Protein AF-A0A9D4BAX1-F1 (afdb_monomer)

Organism: NCBI:txid74926

InterPro domains:
  IPR002153 Transient receptor potential channel, canonical [PTHR10117] (48-224)
  IPR013555 Transient receptor ion channel domain [PF08344] (49-107)
  IPR013555 Transient receptor ion channel domain [SM01420] (48-107)

Structure (mmCIF, N/CA/C/O backbone):
data_AF-A0A9D4BAX1-F1
#
_entry.id   AF-A0A9D4BAX1-F1
#
loop_
_atom_site.group_PDB
_atom_site.id
_atom_site.type_symbol
_atom_site.label_atom_id
_atom_site.label_alt_id
_atom_site.label_comp_id
_atom_site.label_asym_id
_atom_site.label_entity_id
_atom_site.label_seq_id
_atom_site.pdbx_PDB_ins_code
_atom_site.Cartn_x
_atom_site.Cartn_y
_atom_site.Cartn_z
_atom_site.occupancy
_atom_site.B_iso_or_equiv
_atom_site.auth_seq_id
_atom_site.auth_comp_id
_atom_site.auth_asym_id
_atom_site.auth_atom_id
_atom_site.pdbx_PDB_model_num
ATOM 1 N N . MET A 1 1 ? 77.353 32.461 -19.518 1.00 41.03 1 MET A N 1
ATOM 2 C CA . MET A 1 1 ? 75.993 32.225 -20.046 1.00 41.03 1 MET A CA 1
ATOM 3 C C . MET A 1 1 ? 75.188 31.486 -18.991 1.00 41.03 1 MET A C 1
ATOM 5 O O . MET A 1 1 ? 75.247 30.273 -18.931 1.00 41.03 1 MET A O 1
ATOM 9 N N . SER A 1 2 ? 74.516 32.245 -18.126 1.00 41.94 2 SER A N 1
ATOM 10 C CA . SER A 1 2 ? 73.524 31.776 -17.153 1.00 41.94 2 SER A CA 1
ATOM 11 C C . SER A 1 2 ? 72.629 32.964 -16.846 1.00 41.94 2 SER A C 1
ATOM 13 O O . SER A 1 2 ? 73.131 33.985 -16.380 1.00 41.94 2 SER A O 1
ATOM 15 N N . ARG A 1 3 ? 71.331 32.850 -17.122 1.00 35.06 3 ARG A N 1
ATOM 16 C CA . ARG A 1 3 ? 70.284 33.664 -16.496 1.00 35.06 3 ARG A CA 1
ATOM 17 C C . ARG A 1 3 ? 68.935 33.004 -16.760 1.00 35.06 3 ARG A C 1
ATOM 19 O O . ARG A 1 3 ? 68.447 33.010 -17.883 1.00 35.06 3 ARG A O 1
ATOM 26 N N . GLY A 1 4 ? 68.374 32.409 -15.711 1.00 40.88 4 GLY A N 1
ATOM 27 C CA . GLY A 1 4 ? 66.950 32.117 -15.646 1.00 40.88 4 GLY A CA 1
ATOM 28 C C . GLY A 1 4 ? 66.154 33.412 -15.492 1.00 40.88 4 GLY A C 1
ATOM 29 O O . GLY A 1 4 ? 66.660 34.397 -14.948 1.00 40.88 4 GLY A O 1
ATOM 30 N N . GLN A 1 5 ? 64.907 33.393 -15.951 1.00 42.19 5 GLN A N 1
ATOM 31 C CA . GLN A 1 5 ? 63.898 34.369 -15.561 1.00 42.19 5 GLN A CA 1
ATOM 32 C C . GLN A 1 5 ? 62.537 33.696 -15.330 1.00 42.19 5 GLN A C 1
ATOM 34 O O . GLN A 1 5 ? 62.300 32.604 -15.848 1.00 42.19 5 GLN A O 1
ATOM 39 N N . PRO A 1 6 ? 61.690 34.323 -14.491 1.00 39.78 6 PRO A N 1
ATOM 40 C CA . PRO A 1 6 ? 60.676 33.666 -13.687 1.00 39.78 6 PRO A CA 1
ATOM 41 C C . PRO A 1 6 ? 59.239 33.962 -14.148 1.00 39.78 6 PRO A C 1
ATOM 43 O O . PRO A 1 6 ? 58.982 34.766 -15.039 1.00 39.78 6 PRO A O 1
ATOM 46 N N . TYR A 1 7 ? 58.317 33.275 -13.479 1.00 35.19 7 TYR A N 1
ATOM 47 C CA . TYR A 1 7 ? 56.862 33.343 -13.576 1.00 35.19 7 TYR A CA 1
ATOM 48 C C . TYR A 1 7 ? 56.270 34.765 -13.552 1.00 35.19 7 TYR A C 1
ATOM 50 O O . TYR A 1 7 ? 56.623 35.581 -12.703 1.00 35.19 7 TYR A O 1
ATOM 58 N N . ALA A 1 8 ? 55.258 34.987 -14.399 1.00 40.78 8 ALA A N 1
ATOM 59 C CA . ALA A 1 8 ? 54.251 36.039 -14.254 1.00 40.78 8 ALA A CA 1
ATOM 60 C C . ALA A 1 8 ? 52.833 35.443 -14.452 1.00 40.78 8 ALA A C 1
ATOM 62 O O . ALA A 1 8 ? 52.670 34.547 -15.287 1.00 40.78 8 ALA A O 1
ATOM 63 N N . PRO A 1 9 ? 51.812 35.891 -13.692 1.00 37.66 9 PRO A N 1
ATOM 64 C CA . PRO A 1 9 ? 50.495 35.253 -13.621 1.00 37.66 9 PRO A CA 1
ATOM 65 C C . PRO A 1 9 ? 49.516 35.782 -14.685 1.00 37.66 9 PRO A C 1
ATOM 67 O O . PRO A 1 9 ? 49.548 36.962 -15.033 1.00 37.66 9 PRO A O 1
ATOM 70 N N . ARG A 1 10 ? 48.591 34.931 -15.161 1.00 40.91 10 ARG A N 1
ATOM 71 C CA . ARG A 1 10 ? 47.399 35.369 -15.916 1.00 40.91 10 ARG A CA 1
ATOM 72 C C . ARG A 1 10 ? 46.155 35.426 -15.014 1.00 40.91 10 ARG A C 1
ATOM 74 O O . ARG A 1 10 ? 46.025 34.585 -14.126 1.00 40.91 10 ARG A O 1
ATOM 81 N N . PRO A 1 11 ? 45.244 36.390 -15.241 1.00 37.06 11 PRO A N 1
ATOM 82 C CA . PRO A 1 11 ? 44.103 36.649 -14.372 1.00 37.06 11 PRO A CA 1
ATOM 83 C C . PRO A 1 11 ? 42.860 35.827 -14.753 1.00 37.06 11 PRO A C 1
ATOM 85 O O . PRO A 1 11 ? 42.579 35.621 -15.928 1.00 37.06 11 PRO A O 1
ATOM 88 N N . GLY A 1 12 ? 42.075 35.467 -13.734 1.00 33.69 12 GLY A N 1
ATOM 89 C CA . GLY A 1 12 ? 40.611 35.411 -13.801 1.00 33.69 12 GLY A CA 1
ATOM 90 C C . GLY A 1 12 ? 39.953 34.214 -14.495 1.00 33.69 12 GLY A C 1
ATOM 91 O O . GLY A 1 12 ? 39.676 34.242 -15.689 1.00 33.69 12 GLY A O 1
ATOM 92 N N . SER A 1 13 ? 39.505 33.237 -13.705 1.00 31.72 13 SER A N 1
ATOM 93 C CA . SER A 1 13 ? 38.191 32.600 -13.907 1.00 31.72 13 SER A CA 1
ATOM 94 C C . SER A 1 13 ? 37.691 32.100 -12.552 1.00 31.72 13 SER A C 1
ATOM 96 O O . SER A 1 13 ? 38.291 31.219 -11.944 1.00 31.72 13 SER A O 1
ATOM 98 N N . SER A 1 14 ? 36.629 32.724 -12.040 1.00 37.50 14 SER A N 1
ATOM 99 C CA . SER A 1 14 ? 35.944 32.280 -10.822 1.00 37.50 14 SER A CA 1
ATOM 100 C C . SER A 1 14 ? 35.357 30.873 -11.001 1.00 37.50 14 SER A C 1
ATOM 102 O O . SER A 1 14 ? 34.964 30.522 -12.115 1.00 37.50 14 SER A O 1
ATOM 104 N N . PRO A 1 15 ? 35.232 30.083 -9.920 1.00 36.25 15 PRO A N 1
ATOM 105 C CA . PRO A 1 15 ? 34.576 28.785 -9.972 1.00 36.25 15 PRO A CA 1
ATOM 106 C C . PRO A 1 15 ? 33.090 28.955 -10.313 1.00 36.25 15 PRO A C 1
ATOM 108 O O . PRO A 1 15 ? 32.378 29.752 -9.696 1.00 36.25 15 PRO A O 1
ATOM 111 N N . ALA A 1 16 ? 32.626 28.200 -11.310 1.00 36.16 16 ALA A N 1
ATOM 112 C CA . ALA A 1 16 ? 31.217 28.110 -11.660 1.00 36.16 16 ALA A CA 1
ATOM 113 C C . ALA A 1 16 ? 30.410 27.652 -10.435 1.00 36.16 16 ALA A C 1
ATOM 115 O O . ALA A 1 16 ? 30.686 26.608 -9.842 1.00 36.16 16 ALA A O 1
ATOM 116 N N . ARG A 1 17 ? 29.416 28.458 -10.041 1.00 35.91 17 ARG A N 1
ATOM 117 C CA . ARG A 1 17 ? 28.432 28.084 -9.019 1.00 35.91 17 ARG A CA 1
ATOM 118 C C . ARG A 1 17 ? 27.683 26.821 -9.461 1.00 35.91 17 ARG A C 1
ATOM 120 O O . ARG A 1 17 ? 27.340 26.722 -10.639 1.00 35.91 17 ARG A O 1
ATOM 127 N N . PRO A 1 18 ? 27.322 25.918 -8.535 1.00 34.94 18 PRO A N 1
ATOM 128 C CA . PRO A 1 18 ? 26.362 24.874 -8.839 1.00 34.94 18 PRO A CA 1
ATOM 129 C C . PRO A 1 18 ? 25.012 25.533 -9.135 1.00 34.94 18 PRO A C 1
ATOM 131 O O . PRO A 1 18 ? 24.447 26.238 -8.294 1.00 34.94 18 PRO A O 1
ATOM 134 N N . GLY A 1 19 ? 24.530 25.340 -10.363 1.00 35.88 19 GLY A N 1
ATOM 135 C CA . GLY A 1 19 ? 23.204 25.757 -10.795 1.00 35.88 19 GLY A CA 1
ATOM 136 C C . GLY A 1 19 ? 22.144 25.122 -9.902 1.00 35.88 19 GLY A C 1
ATOM 137 O O . GLY A 1 19 ? 22.084 23.905 -9.737 1.00 35.88 19 GLY A O 1
ATOM 138 N N . ARG A 1 20 ? 21.334 25.982 -9.292 1.00 35.75 20 ARG A N 1
ATOM 139 C CA . ARG A 1 20 ? 20.188 25.642 -8.457 1.00 35.75 20 ARG A CA 1
ATOM 140 C C . ARG A 1 20 ? 19.175 24.907 -9.346 1.00 35.75 20 ARG A C 1
ATOM 142 O O . ARG A 1 20 ? 18.604 25.520 -10.240 1.00 35.75 20 ARG A O 1
ATOM 149 N N . ARG A 1 21 ? 19.010 23.598 -9.136 1.00 38.59 21 ARG A N 1
ATOM 150 C CA . ARG A 1 21 ? 17.999 22.749 -9.785 1.00 38.59 21 ARG A CA 1
ATOM 151 C C . ARG A 1 21 ? 16.620 23.282 -9.386 1.00 38.59 21 ARG A C 1
ATOM 153 O O . ARG A 1 21 ? 16.168 23.044 -8.274 1.00 38.59 21 ARG A O 1
ATOM 160 N N . THR A 1 22 ? 16.021 24.107 -10.235 1.00 36.38 22 THR A N 1
ATOM 161 C CA . THR A 1 22 ? 14.674 24.642 -10.033 1.00 36.38 22 THR A CA 1
ATOM 162 C C . THR A 1 22 ? 13.661 23.591 -10.467 1.00 36.38 22 THR A C 1
ATOM 164 O O . THR A 1 22 ? 13.619 23.241 -11.644 1.00 36.38 22 THR A O 1
ATOM 167 N N . GLU A 1 23 ? 12.830 23.149 -9.525 1.00 42.78 23 GLU A N 1
ATOM 168 C CA . GLU A 1 23 ? 11.744 22.153 -9.641 1.00 42.78 23 GLU A CA 1
ATOM 169 C C . GLU A 1 23 ? 10.724 22.437 -10.763 1.00 42.78 23 GLU A C 1
ATOM 171 O O . GLU A 1 23 ? 9.878 21.610 -11.073 1.00 42.78 23 GLU A O 1
ATOM 176 N N . SER A 1 24 ? 10.801 23.600 -11.412 1.00 42.31 24 SER A N 1
ATOM 177 C CA . SER A 1 24 ? 9.866 24.025 -12.453 1.00 42.31 24 SER A CA 1
ATOM 178 C C . SER A 1 24 ? 10.160 23.455 -13.850 1.00 42.31 24 SER A C 1
ATOM 180 O O . SER A 1 24 ? 9.277 23.500 -14.701 1.00 42.31 24 SER A O 1
ATOM 182 N N . GLN A 1 25 ? 11.369 22.938 -14.115 1.00 38.59 25 GLN A N 1
ATOM 183 C CA . GLN A 1 25 ? 11.703 22.334 -15.419 1.00 38.59 25 GLN A CA 1
ATOM 184 C C . GLN A 1 25 ? 11.180 20.900 -15.578 1.00 38.59 25 GLN A C 1
ATOM 186 O O . GLN A 1 25 ? 10.946 20.475 -16.707 1.00 38.59 25 GLN A O 1
ATOM 191 N N . ASP A 1 26 ? 10.924 20.189 -14.478 1.00 44.56 26 ASP A N 1
ATOM 192 C CA . ASP A 1 26 ? 10.402 18.818 -14.527 1.00 44.56 26 ASP A CA 1
ATOM 193 C C . ASP A 1 26 ? 8.937 18.782 -15.007 1.00 44.56 26 ASP A C 1
ATOM 195 O O . ASP A 1 26 ? 8.537 17.867 -15.724 1.00 44.56 26 ASP A O 1
ATOM 199 N N . TYR A 1 27 ? 8.154 19.829 -14.717 1.00 39.72 27 TYR A N 1
ATOM 200 C CA . TYR A 1 27 ? 6.760 19.948 -15.168 1.00 39.72 27 TYR A CA 1
ATOM 201 C C . TYR A 1 27 ? 6.621 20.263 -16.667 1.00 39.72 27 TYR A C 1
ATOM 203 O O . TYR A 1 27 ? 5.613 19.927 -17.284 1.00 39.72 27 TYR A O 1
ATOM 211 N N . LEU A 1 28 ? 7.632 20.886 -17.282 1.00 42.50 28 LEU A N 1
ATOM 212 C CA . LEU A 1 28 ? 7.581 21.304 -18.690 1.00 42.50 28 LEU A CA 1
ATOM 213 C C . LEU A 1 28 ? 7.766 20.143 -19.677 1.00 42.50 28 LEU A C 1
ATOM 215 O O . LEU A 1 28 ? 7.237 20.204 -20.787 1.00 42.50 28 LEU A O 1
ATOM 219 N N . LEU A 1 29 ? 8.453 19.071 -19.270 1.00 46.16 29 LEU A N 1
ATOM 220 C CA . LEU A 1 29 ? 8.627 17.873 -20.100 1.00 46.16 29 LEU A CA 1
ATOM 221 C C . LEU A 1 29 ? 7.343 17.042 -20.230 1.00 46.16 29 LEU A C 1
ATOM 223 O O . LEU A 1 29 ? 7.197 16.316 -21.206 1.00 46.16 29 LEU A O 1
ATOM 227 N N . LEU A 1 30 ? 6.404 17.167 -19.287 1.00 44.78 30 LEU A N 1
ATOM 228 C CA . LEU A 1 30 ? 5.094 16.515 -19.378 1.00 44.78 30 LEU A CA 1
ATOM 229 C C . LEU A 1 30 ? 4.064 17.315 -20.185 1.00 44.78 30 LEU A C 1
ATOM 231 O O . LEU A 1 30 ? 3.128 16.735 -20.721 1.00 44.78 30 LEU A O 1
ATOM 235 N N . GLY A 1 31 ? 4.230 18.636 -20.286 1.00 35.38 31 GLY A N 1
ATOM 236 C CA . GLY A 1 31 ? 3.274 19.522 -20.960 1.00 35.38 31 GLY A CA 1
ATOM 237 C C . GLY A 1 31 ? 3.459 19.653 -22.474 1.00 35.38 31 GLY A C 1
ATOM 238 O O . GLY A 1 31 ? 2.703 20.379 -23.113 1.00 35.38 31 GLY A O 1
ATOM 239 N N . SER A 1 32 ? 4.464 19.004 -23.067 1.00 37.78 32 SER A N 1
ATOM 240 C CA . SER A 1 32 ? 4.748 19.141 -24.497 1.00 37.78 32 SER A CA 1
ATOM 241 C C . SER A 1 32 ? 5.056 17.799 -25.167 1.00 37.78 32 SER A C 1
ATOM 243 O O . SER A 1 32 ? 6.198 17.362 -25.233 1.00 37.78 32 SER A O 1
ATOM 245 N N . GLY A 1 33 ? 4.018 17.182 -25.745 1.00 38.59 33 GLY A N 1
ATOM 246 C CA . GLY A 1 33 ? 4.189 16.394 -26.970 1.00 38.59 33 GLY A CA 1
ATOM 247 C C . GLY A 1 33 ? 4.166 14.866 -26.889 1.00 38.59 33 GLY A C 1
ATOM 248 O O . GLY A 1 33 ? 4.929 14.239 -27.617 1.00 38.59 33 GLY A O 1
ATOM 249 N N . LEU A 1 34 ? 3.252 14.252 -26.133 1.00 34.03 34 LEU A N 1
ATOM 250 C CA . LEU A 1 34 ? 2.768 12.901 -26.462 1.00 34.03 34 LEU A CA 1
ATOM 251 C C . LEU A 1 34 ? 1.236 12.918 -26.491 1.00 34.03 34 LEU A C 1
ATOM 253 O O . LEU A 1 34 ? 0.580 12.799 -25.463 1.00 34.03 34 LEU A O 1
ATOM 257 N N . CYS A 1 35 ? 0.680 13.158 -27.682 1.00 32.78 35 CYS A N 1
ATOM 258 C CA . CYS A 1 35 ? -0.753 13.063 -27.942 1.00 32.78 35 CYS A CA 1
ATOM 259 C C . CYS A 1 35 ? -1.233 11.626 -27.721 1.00 32.78 35 CYS A C 1
ATOM 261 O O . CYS A 1 35 ? -0.787 10.703 -28.396 1.00 32.78 35 CYS A O 1
ATOM 263 N N . GLU A 1 36 ? -2.120 11.473 -26.745 1.00 41.19 36 GLU A N 1
ATOM 264 C CA . GLU A 1 36 ? -3.480 10.956 -26.910 1.00 41.19 36 GLU A CA 1
ATOM 265 C C . GLU A 1 36 ? -3.788 10.328 -28.284 1.00 41.19 36 GLU A C 1
ATOM 267 O O . GLU A 1 36 ? -4.152 11.016 -29.236 1.00 41.19 36 GLU A O 1
ATOM 272 N N . GLU A 1 37 ? -3.691 9.000 -28.363 1.00 29.55 37 GLU A N 1
ATOM 273 C CA . GLU A 1 37 ? -4.415 8.203 -29.352 1.00 29.55 37 GLU A CA 1
ATOM 274 C C . GLU A 1 37 ? -4.880 6.885 -28.694 1.00 29.55 37 GLU A C 1
ATOM 276 O O . GLU A 1 37 ? -4.090 5.985 -28.427 1.00 29.55 37 GLU A O 1
ATOM 281 N N . ASN A 1 38 ? -6.189 6.812 -28.423 1.00 30.31 38 ASN A N 1
ATOM 282 C CA . ASN A 1 38 ? -7.018 5.619 -28.184 1.00 30.31 38 ASN A CA 1
ATOM 283 C C . ASN A 1 38 ? -6.754 4.720 -26.946 1.00 30.31 38 ASN A C 1
ATOM 285 O O . ASN A 1 38 ? -5.963 3.784 -26.968 1.00 30.31 38 ASN A O 1
ATOM 289 N N . LEU A 1 39 ? -7.574 4.949 -25.910 1.00 41.16 39 LEU A N 1
ATOM 290 C CA . LEU A 1 39 ? -8.222 3.980 -25.004 1.00 41.16 39 LEU A CA 1
ATOM 291 C C . LEU A 1 39 ? -7.581 2.572 -24.870 1.00 41.16 39 LEU A C 1
ATOM 293 O O . LEU A 1 39 ? -8.104 1.595 -25.407 1.00 41.16 39 LEU A O 1
ATOM 297 N N . LEU A 1 40 ? -6.514 2.435 -24.074 1.00 35.09 40 LEU A N 1
ATOM 298 C CA . LEU A 1 40 ? -6.003 1.134 -23.611 1.00 35.09 40 LEU A CA 1
ATOM 299 C C . LEU A 1 40 ? -5.529 1.206 -22.138 1.00 35.09 40 LEU A C 1
ATOM 301 O O . LEU A 1 40 ? -4.717 2.071 -21.814 1.00 35.09 40 LEU A O 1
ATOM 305 N N . PRO A 1 41 ? -6.008 0.314 -21.243 1.00 42.72 41 PRO A N 1
ATOM 306 C CA . PRO A 1 41 ? -5.539 0.199 -19.853 1.00 42.72 41 PRO A CA 1
ATOM 307 C C . PRO A 1 41 ? -4.092 -0.363 -19.735 1.00 42.72 41 PRO A C 1
ATOM 309 O O . PRO A 1 41 ? -3.522 -0.853 -20.715 1.00 42.72 41 PRO A O 1
ATOM 312 N N . PRO A 1 42 ? -3.457 -0.287 -18.544 1.00 39.03 42 PRO A N 1
ATOM 313 C CA . PRO A 1 42 ? -2.082 0.193 -18.343 1.00 39.03 42 PRO A CA 1
ATOM 314 C C . PRO A 1 42 ? -1.004 -0.908 -18.377 1.00 39.03 42 PRO A C 1
ATOM 316 O O . PRO A 1 42 ? -0.083 -0.920 -17.567 1.00 39.03 42 PRO A O 1
ATOM 319 N N . TYR A 1 43 ? -1.100 -1.850 -19.311 1.00 43.62 43 TYR A N 1
ATOM 320 C CA . TYR A 1 43 ? -0.059 -2.859 -19.564 1.00 43.62 43 TYR A CA 1
ATOM 321 C C . TYR A 1 43 ? 0.104 -3.117 -21.058 1.00 43.62 43 TYR A C 1
ATOM 323 O O . TYR A 1 43 ? 0.417 -4.235 -21.466 1.00 43.62 43 TYR A O 1
ATOM 331 N N . ALA A 1 44 ? -0.129 -2.089 -21.884 1.00 38.84 44 ALA A N 1
ATOM 332 C CA . ALA A 1 44 ? 0.074 -2.145 -23.323 1.00 38.84 44 ALA A CA 1
ATOM 333 C C . ALA A 1 44 ? 1.539 -2.489 -23.626 1.00 38.84 44 ALA A C 1
ATOM 335 O O . ALA A 1 44 ? 2.423 -1.651 -23.786 1.00 38.84 44 ALA A O 1
ATOM 336 N N . TYR A 1 45 ? 1.763 -3.795 -23.663 1.00 44.97 45 TYR A N 1
ATOM 337 C CA . TYR A 1 45 ? 2.765 -4.508 -24.402 1.00 44.97 45 TYR A CA 1
ATOM 338 C C . TYR A 1 45 ? 2.987 -3.705 -25.688 1.00 44.97 45 TYR A C 1
ATOM 340 O O . TYR A 1 45 ? 2.055 -3.5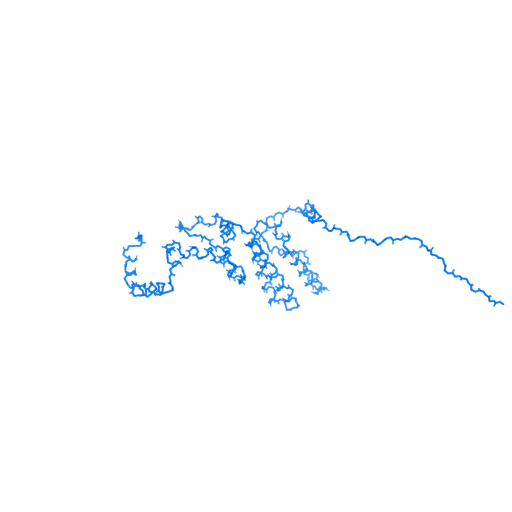12 -26.467 1.00 44.97 45 TYR A O 1
ATOM 348 N N . TYR A 1 46 ? 4.194 -3.188 -25.891 1.00 43.88 46 TYR A N 1
ATOM 349 C CA . TYR A 1 46 ? 4.623 -2.729 -27.204 1.00 43.88 46 TYR A CA 1
ATOM 350 C C . TYR A 1 46 ? 5.105 -3.969 -27.977 1.00 43.88 46 TYR A C 1
ATOM 352 O O . TYR A 1 46 ? 6.230 -4.407 -27.724 1.00 43.88 46 TYR A O 1
ATOM 360 N N . PRO A 1 47 ? 4.341 -4.547 -28.932 1.00 52.94 47 PRO A N 1
ATOM 361 C CA . PRO A 1 47 ? 4.944 -5.444 -29.902 1.00 52.94 47 PRO A CA 1
ATOM 362 C C . PRO A 1 47 ? 4.673 -4.954 -31.320 1.00 52.94 47 PRO A C 1
ATOM 364 O O . PRO A 1 47 ? 3.906 -5.559 -32.058 1.00 52.94 47 PRO A O 1
ATOM 367 N N . VAL A 1 48 ? 5.354 -3.908 -31.771 1.00 44.31 48 VAL A N 1
ATOM 368 C CA . VAL A 1 48 ? 5.449 -3.690 -33.222 1.00 44.31 48 VAL A CA 1
ATOM 369 C C . VAL A 1 48 ? 6.892 -3.405 -33.592 1.00 44.31 48 VAL A C 1
ATOM 371 O O . VAL A 1 48 ? 7.207 -2.332 -34.071 1.00 44.31 48 VAL A O 1
ATOM 374 N N . GLU A 1 49 ? 7.773 -4.363 -33.267 1.00 40.81 49 GLU A N 1
ATOM 375 C CA . GLU A 1 49 ? 9.101 -4.576 -33.894 1.00 40.81 49 GLU A CA 1
ATOM 376 C C . GLU A 1 49 ? 9.873 -5.791 -33.307 1.00 40.81 49 GLU A C 1
ATOM 378 O O . GLU A 1 49 ? 11.086 -5.931 -33.485 1.00 40.81 49 GLU A O 1
ATOM 383 N N . CYS A 1 50 ? 9.214 -6.687 -32.556 1.00 49.09 50 CYS A N 1
ATOM 384 C CA . CYS A 1 50 ? 9.920 -7.548 -31.600 1.00 49.09 50 CYS A CA 1
ATOM 385 C C . CYS A 1 50 ? 10.486 -8.873 -32.154 1.00 49.09 50 CYS A C 1
ATOM 387 O O . CYS A 1 50 ? 11.424 -9.399 -31.562 1.00 49.09 50 CYS A O 1
ATOM 389 N N . SER A 1 51 ? 10.010 -9.419 -33.279 1.00 48.53 51 SER A N 1
ATOM 390 C CA . SER A 1 51 ? 10.552 -10.704 -33.778 1.00 48.53 51 SER A CA 1
ATOM 391 C C . SER A 1 51 ? 11.860 -10.576 -34.564 1.00 48.53 51 SER A C 1
ATOM 393 O O . SER A 1 51 ? 12.694 -11.476 -34.493 1.00 48.53 51 SER A O 1
ATOM 395 N N . GLU A 1 52 ? 12.092 -9.453 -35.249 1.00 48.44 52 GLU A N 1
ATOM 396 C CA . GLU A 1 52 ? 13.312 -9.256 -36.047 1.00 48.44 52 GLU A CA 1
ATOM 397 C C . GLU A 1 52 ? 14.491 -8.755 -35.187 1.00 48.44 52 GLU A C 1
ATOM 399 O O . GLU A 1 52 ? 15.623 -9.205 -35.358 1.00 48.44 52 GLU A O 1
ATOM 404 N N . LYS A 1 53 ? 14.236 -7.901 -34.179 1.00 48.34 53 LYS A N 1
ATOM 405 C CA . LYS A 1 53 ? 15.279 -7.370 -33.272 1.00 48.34 53 LYS A CA 1
ATOM 406 C C . LYS A 1 53 ? 15.756 -8.382 -32.223 1.00 48.34 53 LYS A C 1
ATOM 408 O O . LYS A 1 53 ? 16.936 -8.384 -31.871 1.00 48.34 53 LYS A O 1
ATOM 413 N N . GLN A 1 54 ? 14.881 -9.280 -31.760 1.00 50.03 54 GLN A N 1
ATOM 414 C CA . GLN A 1 54 ? 15.238 -10.327 -30.790 1.00 50.03 54 GLN A CA 1
ATOM 415 C C . GLN A 1 54 ? 16.259 -11.329 -31.356 1.00 50.03 54 GLN A C 1
ATOM 417 O O . GLN A 1 54 ? 17.059 -11.888 -30.609 1.00 50.03 54 GLN A O 1
ATOM 422 N N . LYS A 1 55 ? 16.267 -11.521 -32.681 1.00 52.53 55 LYS A N 1
ATOM 423 C CA . LYS A 1 55 ? 17.179 -12.434 -33.381 1.00 52.53 55 LYS A CA 1
ATOM 424 C C . LYS A 1 55 ? 18.606 -11.890 -33.526 1.00 52.53 55 LYS A C 1
ATOM 426 O O . LYS A 1 55 ? 19.516 -12.680 -33.752 1.00 52.53 55 LYS A O 1
ATOM 431 N N . HIS A 1 56 ? 18.796 -10.573 -33.399 1.00 54.44 56 HIS A N 1
ATOM 432 C CA . HIS A 1 56 ? 20.077 -9.907 -33.658 1.00 54.44 56 HIS A CA 1
ATOM 433 C C . HIS A 1 56 ? 20.792 -9.426 -32.379 1.00 54.44 56 HIS A C 1
ATOM 435 O O . HIS A 1 56 ? 22.019 -9.379 -32.371 1.00 54.44 56 HIS A O 1
ATOM 441 N N . ASP A 1 57 ? 20.066 -9.101 -31.294 1.00 67.06 57 ASP A N 1
ATOM 442 C CA . ASP A 1 57 ? 20.666 -8.751 -29.990 1.00 67.06 57 ASP A CA 1
ATOM 443 C C . ASP A 1 57 ? 19.682 -8.920 -28.806 1.00 67.06 57 ASP A C 1
ATOM 445 O O . ASP A 1 57 ? 18.955 -8.001 -28.413 1.00 67.06 57 ASP A O 1
ATOM 449 N N . SER A 1 58 ? 19.679 -10.110 -28.194 1.00 68.69 58 SER A N 1
ATOM 450 C CA . SER A 1 58 ? 18.855 -10.417 -27.013 1.00 68.69 58 SER A CA 1
ATOM 451 C C . SER A 1 58 ? 19.223 -9.579 -25.780 1.00 68.69 58 SER A C 1
ATOM 453 O O . SER A 1 58 ? 18.373 -9.364 -24.917 1.00 68.69 58 SER A O 1
ATOM 455 N N . PHE A 1 59 ? 20.467 -9.104 -25.670 1.00 70.38 59 PHE A N 1
ATOM 456 C CA . PHE A 1 59 ? 20.931 -8.348 -24.506 1.00 70.38 59 PHE A CA 1
ATOM 457 C C . PHE A 1 59 ? 20.425 -6.902 -24.547 1.00 70.38 59 PHE A C 1
ATOM 459 O O . PHE A 1 59 ? 19.921 -6.383 -23.545 1.00 70.38 59 PHE A O 1
ATOM 466 N N . SER A 1 60 ? 20.497 -6.265 -25.719 1.00 75.06 60 SER A N 1
ATOM 467 C CA . SER A 1 60 ? 19.926 -4.933 -25.942 1.00 75.06 60 SER A CA 1
ATOM 468 C C . SER A 1 60 ? 18.414 -4.913 -25.696 1.00 75.06 60 SER A C 1
ATOM 470 O O . SER A 1 60 ? 17.907 -3.994 -25.048 1.00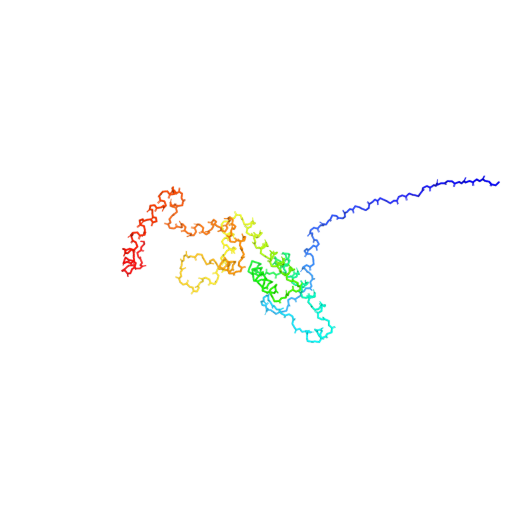 75.06 60 SER A O 1
ATOM 472 N N . HIS A 1 61 ? 17.701 -5.971 -26.102 1.00 74.00 61 HIS A N 1
ATOM 473 C CA . HIS A 1 61 ? 16.263 -6.097 -25.865 1.00 74.00 61 HIS A CA 1
ATOM 474 C C . HIS A 1 61 ? 15.910 -6.136 -24.367 1.00 74.00 61 HIS A C 1
ATOM 476 O O . HIS A 1 61 ? 15.105 -5.325 -23.903 1.00 74.00 61 HIS A O 1
ATOM 482 N N . SER A 1 62 ? 16.564 -6.999 -23.581 1.00 77.06 62 SER A N 1
ATOM 483 C CA . SER A 1 62 ? 16.332 -7.072 -22.129 1.00 77.06 62 SER A CA 1
ATOM 484 C C . SER A 1 62 ? 16.653 -5.747 -21.423 1.00 77.06 62 SER A C 1
ATOM 486 O O . SER A 1 62 ? 15.922 -5.310 -20.532 1.00 77.06 62 SER A O 1
ATOM 488 N N . ARG A 1 63 ? 17.713 -5.051 -21.860 1.00 81.25 63 ARG A N 1
ATOM 489 C CA . ARG A 1 63 ? 18.126 -3.756 -21.299 1.00 81.25 63 ARG A CA 1
ATOM 490 C C . ARG A 1 63 ? 17.170 -2.617 -21.664 1.00 81.25 63 ARG A C 1
ATOM 492 O O . ARG A 1 63 ? 16.932 -1.735 -20.841 1.00 81.25 63 ARG A O 1
ATOM 499 N N . SER A 1 64 ? 16.607 -2.638 -22.869 1.00 83.19 64 SER A N 1
ATOM 500 C CA . SER A 1 64 ? 15.562 -1.700 -23.286 1.00 83.19 64 SER A CA 1
ATOM 501 C C . SER A 1 64 ? 14.299 -1.878 -22.437 1.00 83.19 64 SER A C 1
ATOM 503 O O . SER A 1 64 ? 13.805 -0.903 -21.870 1.00 83.19 64 SER A O 1
ATOM 505 N N . ARG A 1 65 ? 13.853 -3.126 -22.238 1.00 86.12 65 ARG A N 1
ATOM 506 C CA . ARG A 1 65 ? 12.661 -3.443 -21.440 1.00 86.12 65 ARG A CA 1
ATOM 507 C C . ARG A 1 65 ? 12.769 -2.961 -19.993 1.00 86.12 65 ARG A C 1
ATOM 509 O O . ARG A 1 65 ? 11.891 -2.241 -19.524 1.00 86.12 65 ARG A O 1
ATOM 516 N N . ILE A 1 66 ? 13.858 -3.281 -19.288 1.00 87.25 66 ILE A N 1
ATOM 517 C CA . ILE A 1 66 ? 14.028 -2.825 -17.896 1.00 87.25 66 ILE A CA 1
ATOM 518 C C . ILE A 1 66 ? 14.111 -1.293 -17.797 1.00 87.25 66 ILE A C 1
ATOM 520 O O . ILE A 1 66 ? 13.666 -0.711 -16.810 1.00 87.25 66 ILE A O 1
ATOM 524 N N . ASN A 1 67 ? 14.652 -0.616 -18.815 1.00 88.38 67 ASN A N 1
ATOM 525 C CA . ASN A 1 67 ? 14.690 0.845 -18.854 1.00 88.38 67 ASN A CA 1
ATOM 526 C C . ASN A 1 67 ? 13.304 1.462 -19.080 1.00 88.38 67 ASN A C 1
ATOM 528 O O . ASN A 1 67 ? 13.010 2.487 -18.469 1.00 88.38 67 ASN A O 1
ATOM 532 N N . ALA A 1 68 ? 12.439 0.829 -19.876 1.00 88.56 68 ALA A N 1
ATOM 533 C CA . ALA A 1 68 ? 11.045 1.247 -20.002 1.00 88.56 68 ALA A CA 1
ATOM 534 C C . ALA A 1 68 ? 10.316 1.135 -18.652 1.00 88.56 68 ALA A C 1
ATOM 536 O O . ALA A 1 68 ? 9.745 2.115 -18.173 1.00 88.56 68 ALA A O 1
ATOM 537 N N . TYR A 1 69 ? 10.446 -0.006 -17.964 1.00 90.94 69 TYR A N 1
ATOM 538 C CA . TYR A 1 69 ? 9.864 -0.188 -16.629 1.00 90.94 69 TYR A CA 1
ATOM 539 C C . TYR A 1 69 ? 10.418 0.788 -15.583 1.00 90.94 69 TYR A C 1
ATOM 541 O O . TYR A 1 69 ? 9.681 1.198 -14.690 1.00 90.94 69 TYR A O 1
ATOM 549 N N . LYS A 1 70 ? 11.684 1.218 -15.690 1.00 91.88 70 LYS A N 1
ATOM 550 C CA . LYS A 1 70 ? 12.237 2.291 -14.840 1.00 91.88 70 LYS A CA 1
ATOM 551 C C . LYS A 1 70 ? 11.495 3.616 -15.015 1.00 91.88 70 LYS A C 1
ATOM 553 O O . LYS A 1 70 ? 11.304 4.320 -14.027 1.00 91.88 70 LYS A O 1
ATOM 558 N N . GLY A 1 71 ? 11.101 3.948 -16.245 1.00 92.00 71 GLY A N 1
ATOM 559 C CA . GLY A 1 71 ? 10.300 5.137 -16.538 1.00 92.00 71 GLY A CA 1
ATOM 560 C C . GLY A 1 71 ? 8.892 5.027 -15.957 1.00 92.00 71 GLY A C 1
ATOM 561 O O . GLY A 1 71 ? 8.477 5.898 -15.194 1.00 92.00 71 GLY A O 1
ATOM 562 N N . LEU A 1 72 ? 8.207 3.916 -16.243 1.00 91.88 72 LEU A N 1
ATOM 563 C CA . LEU A 1 72 ? 6.832 3.665 -15.792 1.00 91.88 72 LEU A CA 1
ATOM 564 C C . LEU A 1 72 ? 6.705 3.613 -14.263 1.00 91.88 72 LEU A C 1
ATOM 566 O O . LEU A 1 72 ? 5.773 4.168 -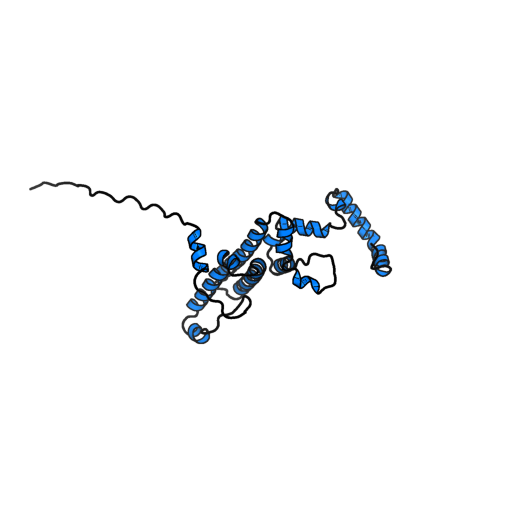13.698 1.00 91.88 72 LEU A O 1
ATOM 570 N N . ALA A 1 73 ? 7.669 2.994 -13.576 1.00 93.06 73 ALA A N 1
ATOM 571 C CA . ALA A 1 73 ? 7.684 2.889 -12.116 1.00 93.06 73 ALA A CA 1
ATOM 572 C C . ALA A 1 73 ? 8.126 4.184 -11.405 1.00 93.06 73 ALA A C 1
ATOM 574 O O . ALA A 1 73 ? 8.266 4.208 -10.176 1.00 93.06 73 ALA A O 1
ATOM 575 N N . SER A 1 74 ? 8.436 5.253 -12.146 1.00 94.19 74 SER A N 1
ATOM 576 C CA . SER A 1 74 ? 8.850 6.516 -11.539 1.00 94.19 74 SER A CA 1
ATOM 577 C C . SER A 1 74 ? 7.662 7.210 -10.853 1.00 94.19 74 SER A C 1
ATOM 579 O O . SER A 1 74 ? 6.584 7.288 -11.440 1.00 94.19 74 SER A O 1
ATOM 581 N N . PRO A 1 75 ? 7.833 7.760 -9.633 1.00 93.50 75 PRO A N 1
ATOM 582 C CA . PRO A 1 75 ? 6.760 8.478 -8.941 1.00 93.50 75 PRO A CA 1
ATOM 583 C C . PRO A 1 75 ? 6.184 9.639 -9.752 1.00 93.50 75 PRO A C 1
ATOM 585 O O . PRO A 1 75 ? 4.985 9.871 -9.717 1.00 93.50 75 PRO A O 1
ATOM 588 N N . ALA A 1 76 ? 7.027 10.354 -10.504 1.00 93.94 76 ALA A N 1
ATOM 589 C CA . ALA A 1 76 ? 6.586 11.462 -11.347 1.00 93.94 76 ALA A CA 1
ATOM 590 C C . ALA A 1 76 ? 5.641 10.989 -12.462 1.00 93.94 76 ALA A C 1
ATOM 592 O O . ALA A 1 76 ? 4.597 11.600 -12.673 1.00 93.94 76 ALA A O 1
ATOM 593 N N . TYR A 1 77 ? 5.973 9.881 -13.135 1.00 92.88 77 TYR A N 1
ATOM 594 C CA . TYR A 1 77 ? 5.107 9.297 -14.157 1.00 92.88 77 TYR A CA 1
ATOM 595 C C . TYR A 1 77 ? 3.808 8.767 -13.547 1.00 92.88 77 TYR A C 1
ATOM 597 O O . TYR A 1 77 ? 2.729 9.124 -14.010 1.00 92.88 77 TYR A O 1
ATOM 605 N N . LEU A 1 78 ? 3.900 7.991 -12.461 1.00 92.75 78 LEU A N 1
ATOM 606 C CA . LEU A 1 78 ? 2.725 7.443 -11.779 1.00 92.75 78 LEU A CA 1
ATOM 607 C C . LEU A 1 78 ? 1.752 8.546 -11.350 1.00 92.75 78 LEU A C 1
ATOM 609 O O . LEU A 1 78 ? 0.564 8.425 -11.621 1.00 92.75 78 LEU A O 1
ATOM 613 N N . SER A 1 79 ? 2.246 9.632 -10.751 1.00 93.00 79 SER A N 1
ATOM 614 C CA . SER A 1 79 ? 1.405 10.737 -10.279 1.00 93.00 79 SER A CA 1
ATOM 615 C C . SER A 1 79 ? 0.777 11.574 -11.388 1.00 93.00 79 SER A C 1
ATOM 617 O O . SER A 1 79 ? -0.309 12.105 -11.188 1.00 93.00 79 SER A O 1
ATOM 619 N N . LEU A 1 80 ? 1.476 11.772 -12.509 1.00 90.81 80 LEU A N 1
ATOM 620 C CA . LEU A 1 80 ? 1.057 12.742 -13.525 1.00 90.81 80 LEU A CA 1
ATOM 621 C C . LEU A 1 80 ? 0.412 12.106 -14.758 1.00 90.81 80 LEU A C 1
ATOM 623 O O . LEU A 1 80 ? -0.301 12.789 -15.482 1.00 90.81 80 LEU A O 1
ATOM 627 N N . SER A 1 81 ? 0.704 10.834 -15.033 1.00 87.38 81 SER A N 1
ATOM 628 C CA . SER A 1 81 ? 0.222 10.121 -16.225 1.00 87.38 81 SER A CA 1
ATOM 629 C C . SER A 1 81 ? -0.871 9.097 -15.921 1.00 87.38 81 SER A C 1
ATOM 631 O O . SER A 1 81 ? -1.496 8.603 -16.853 1.00 87.38 81 SER A O 1
ATOM 633 N N . SER A 1 82 ? -1.108 8.762 -14.648 1.00 85.75 82 SER A N 1
ATOM 634 C CA . SER A 1 82 ? -2.128 7.777 -14.262 1.00 85.75 82 SER A CA 1
ATOM 635 C C . SER A 1 82 ? -3.378 8.474 -13.737 1.00 85.75 82 SER A C 1
ATOM 637 O O . SER A 1 82 ? -3.279 9.351 -12.884 1.00 85.75 82 SER A O 1
ATOM 639 N N . GLU A 1 83 ? -4.550 8.033 -14.191 1.00 86.25 83 GLU A N 1
ATOM 640 C CA . GLU A 1 83 ? -5.846 8.493 -13.672 1.00 86.25 83 GLU A CA 1
ATOM 641 C C . GLU A 1 83 ? -6.057 8.051 -12.212 1.00 86.25 83 GLU A C 1
ATOM 643 O O . GLU A 1 83 ? -6.409 8.855 -11.352 1.00 86.25 83 GLU A O 1
A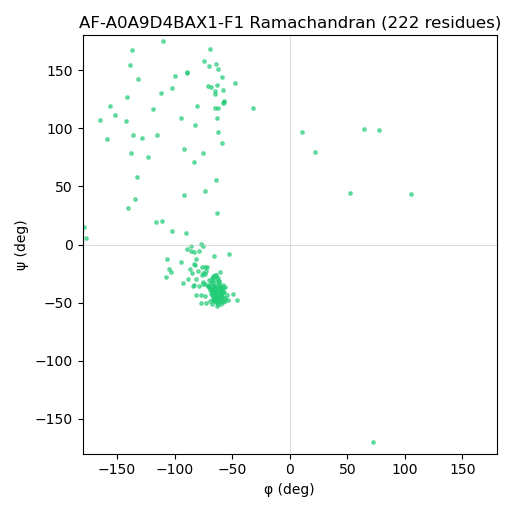TOM 648 N N . ASP A 1 84 ? -5.746 6.784 -11.912 1.00 89.25 84 ASP A N 1
ATOM 649 C CA . ASP A 1 84 ? -5.679 6.248 -10.551 1.00 89.25 84 ASP A CA 1
ATOM 650 C C . ASP A 1 84 ? -4.236 5.818 -10.225 1.00 89.25 84 ASP A C 1
ATOM 652 O O . ASP A 1 84 ? -3.827 4.688 -10.542 1.00 89.25 84 ASP A O 1
ATOM 656 N N . PRO A 1 85 ? -3.431 6.695 -9.596 1.00 92.12 85 PRO A N 1
ATOM 657 C CA . PRO A 1 85 ? -2.029 6.410 -9.305 1.00 92.12 85 PRO A CA 1
ATOM 658 C C . PRO A 1 85 ? -1.854 5.281 -8.282 1.00 92.12 85 PRO A C 1
ATOM 660 O O . PRO A 1 85 ? -0.857 4.561 -8.334 1.00 92.12 85 PRO A O 1
ATOM 663 N N . VAL A 1 86 ? -2.810 5.086 -7.364 1.00 92.75 86 VAL A N 1
ATOM 664 C CA . VAL A 1 86 ? -2.737 4.036 -6.336 1.00 92.75 86 VAL A CA 1
ATOM 665 C C . VAL A 1 86 ? -2.960 2.671 -6.970 1.00 92.75 86 VAL A C 1
ATOM 667 O O . VAL A 1 86 ? -2.157 1.760 -6.761 1.00 92.75 86 VAL A O 1
ATOM 670 N N . MET A 1 87 ? -4.027 2.529 -7.759 1.00 91.00 87 MET A N 1
ATOM 671 C CA . MET A 1 87 ? -4.338 1.273 -8.440 1.00 91.00 87 MET A CA 1
ATOM 672 C C . MET A 1 87 ? -3.220 0.885 -9.410 1.00 91.00 87 MET A C 1
ATOM 674 O O . MET A 1 87 ? -2.689 -0.225 -9.328 1.00 91.00 87 MET A O 1
ATOM 678 N N . THR A 1 88 ? -2.792 1.833 -10.247 1.00 92.75 88 THR A N 1
ATOM 679 C CA . THR A 1 88 ? -1.737 1.616 -11.245 1.00 92.75 88 THR A CA 1
ATOM 680 C C . THR A 1 88 ? -0.425 1.187 -10.585 1.00 92.75 88 THR A C 1
ATOM 682 O O . THR A 1 88 ? 0.198 0.209 -11.000 1.00 92.75 88 THR A O 1
ATOM 685 N N . ALA A 1 89 ? -0.014 1.853 -9.501 1.00 94.62 89 ALA A N 1
ATOM 686 C CA . ALA A 1 89 ? 1.205 1.492 -8.784 1.00 94.62 89 ALA A CA 1
ATOM 687 C C . ALA A 1 89 ? 1.117 0.108 -8.116 1.00 94.62 89 ALA A C 1
ATOM 689 O O . ALA A 1 89 ? 2.108 -0.628 -8.098 1.00 94.62 89 ALA A O 1
ATOM 690 N N . LEU A 1 90 ? -0.049 -0.274 -7.582 1.00 93.81 90 LEU A N 1
ATOM 691 C CA . LEU A 1 90 ? -0.263 -1.603 -7.005 1.00 93.81 90 LEU A CA 1
ATOM 692 C C . LEU A 1 90 ? -0.137 -2.700 -8.069 1.00 93.81 90 LEU A C 1
ATOM 694 O O . LEU A 1 90 ? 0.613 -3.657 -7.856 1.00 93.81 90 LEU A O 1
ATOM 698 N N . GLU A 1 91 ? -0.808 -2.554 -9.211 1.00 93.50 91 GLU A N 1
ATOM 699 C CA . GLU A 1 91 ? -0.742 -3.508 -10.325 1.00 93.50 91 GLU A CA 1
ATOM 700 C C . GLU A 1 91 ? 0.669 -3.629 -10.901 1.00 93.50 91 GLU A C 1
ATOM 702 O O . GLU A 1 91 ? 1.211 -4.737 -10.970 1.00 93.50 91 GLU A O 1
ATOM 707 N N . LEU A 1 92 ? 1.308 -2.493 -11.199 1.00 94.38 92 LEU A N 1
ATOM 708 C CA . LEU A 1 92 ? 2.675 -2.456 -11.713 1.00 94.38 92 LEU A CA 1
ATOM 709 C C . LEU A 1 92 ? 3.657 -3.099 -10.723 1.00 94.38 92 LEU A C 1
ATOM 711 O O . LEU A 1 92 ? 4.554 -3.846 -11.119 1.00 94.38 92 LEU A O 1
ATOM 715 N N . SER A 1 93 ? 3.475 -2.884 -9.414 1.00 95.56 93 SER A N 1
ATOM 716 C CA . SER A 1 93 ? 4.327 -3.513 -8.399 1.00 95.56 93 SER A CA 1
ATOM 717 C C . SER A 1 93 ? 4.251 -5.042 -8.425 1.00 95.56 93 SER A C 1
ATOM 719 O O . SER A 1 93 ? 5.271 -5.709 -8.212 1.00 95.56 93 SER A O 1
ATOM 721 N N . ASN A 1 94 ? 3.065 -5.597 -8.691 1.00 94.69 94 ASN A N 1
ATOM 722 C CA . ASN A 1 94 ? 2.841 -7.031 -8.805 1.00 94.69 94 ASN A CA 1
ATOM 723 C C . ASN A 1 94 ? 3.415 -7.581 -10.114 1.00 94.69 94 ASN A C 1
ATOM 725 O O . ASN A 1 94 ? 4.122 -8.587 -10.086 1.00 94.69 94 ASN A O 1
ATOM 729 N N . GLU A 1 95 ? 3.190 -6.900 -11.237 1.00 93.75 95 GLU A N 1
ATOM 730 C CA . GLU A 1 95 ? 3.768 -7.277 -12.531 1.00 93.75 95 GLU A CA 1
ATOM 731 C C . GLU A 1 95 ? 5.299 -7.348 -12.457 1.00 93.75 95 GLU A C 1
ATOM 733 O O . GLU A 1 95 ? 5.897 -8.367 -12.801 1.00 93.75 95 GLU A O 1
ATOM 738 N N . LEU A 1 96 ? 5.942 -6.322 -11.895 1.00 93.62 96 LEU A N 1
ATOM 739 C CA . LEU A 1 96 ? 7.393 -6.285 -11.703 1.00 93.62 96 LEU A CA 1
ATOM 740 C C . LEU A 1 96 ? 7.889 -7.410 -10.783 1.00 93.62 96 LEU A C 1
ATOM 742 O O . LEU A 1 96 ? 8.972 -7.957 -10.992 1.00 93.62 96 LEU A O 1
ATOM 746 N N . ALA A 1 97 ? 7.107 -7.792 -9.769 1.00 94.00 97 ALA A N 1
ATOM 747 C CA . ALA A 1 97 ? 7.444 -8.919 -8.901 1.00 94.00 97 ALA A CA 1
ATOM 748 C C . ALA A 1 97 ? 7.364 -10.265 -9.644 1.00 94.00 97 ALA A C 1
ATOM 750 O O . ALA A 1 97 ? 8.218 -11.132 -9.438 1.00 94.00 97 ALA A O 1
ATOM 751 N N . VAL A 1 98 ? 6.378 -10.430 -10.530 1.00 92.94 98 VAL A N 1
ATOM 752 C CA . VAL A 1 98 ? 6.255 -11.601 -11.409 1.00 92.94 98 VAL A CA 1
ATOM 753 C C . VAL A 1 98 ? 7.413 -11.636 -12.410 1.00 92.94 98 VAL A C 1
ATOM 755 O O . VAL A 1 98 ? 8.089 -12.661 -12.520 1.00 92.94 98 VAL A O 1
ATOM 758 N N . LEU A 1 99 ? 7.727 -10.511 -13.059 1.00 89.69 99 LEU A N 1
ATOM 759 C CA . LEU A 1 99 ? 8.850 -10.389 -13.997 1.00 89.69 99 LEU A CA 1
ATOM 760 C C . LEU A 1 99 ? 10.194 -10.693 -13.335 1.00 89.69 99 LEU A C 1
ATOM 762 O O . LEU A 1 99 ? 11.011 -11.399 -13.918 1.00 89.69 99 LEU A O 1
ATOM 766 N N . ALA A 1 100 ? 10.397 -10.282 -12.082 1.00 91.62 100 ALA A N 1
ATOM 767 C CA . ALA A 1 100 ? 11.594 -10.637 -11.318 1.00 91.62 100 ALA A CA 1
ATOM 768 C C . ALA A 1 100 ? 11.768 -12.155 -11.107 1.00 91.62 100 ALA A C 1
ATOM 770 O O . ALA A 1 100 ? 12.874 -12.626 -10.827 1.00 91.62 100 ALA A O 1
ATOM 771 N N . ASN A 1 101 ? 10.685 -12.934 -11.166 1.00 87.81 101 ASN A N 1
ATOM 772 C CA . ASN A 1 101 ? 10.745 -14.392 -11.064 1.00 87.81 101 ASN A CA 1
ATOM 773 C C . ASN A 1 101 ? 10.946 -15.068 -12.424 1.00 87.81 101 ASN A C 1
ATOM 775 O O . ASN A 1 101 ? 11.568 -16.130 -12.471 1.00 87.81 101 ASN A O 1
ATOM 779 N N . ILE A 1 102 ? 10.465 -14.447 -13.502 1.00 86.25 102 ILE A N 1
ATOM 780 C CA . ILE A 1 102 ? 10.627 -14.926 -14.880 1.00 86.25 102 ILE A CA 1
ATOM 781 C C . ILE A 1 102 ? 12.051 -14.633 -15.382 1.00 86.25 102 ILE A C 1
ATOM 783 O O . ILE A 1 102 ? 12.745 -15.531 -15.857 1.00 86.25 102 ILE A O 1
ATOM 787 N N . GLU A 1 103 ? 12.522 -13.394 -15.232 1.00 83.75 103 GLU A N 1
ATOM 788 C CA . GLU A 1 103 ? 13.836 -12.948 -15.692 1.00 83.75 103 GLU A CA 1
ATOM 789 C C . GLU A 1 103 ? 14.883 -13.032 -14.582 1.00 83.75 103 GLU A C 1
ATOM 791 O O . GLU A 1 103 ? 14.900 -12.240 -13.638 1.00 83.75 103 GLU A O 1
ATOM 796 N N . LYS A 1 104 ? 15.812 -13.982 -14.710 1.00 80.25 104 LYS A N 1
ATOM 797 C CA . LYS A 1 104 ? 16.863 -14.188 -13.703 1.00 80.25 104 LYS A CA 1
ATOM 798 C C . LYS A 1 104 ? 17.968 -13.131 -13.762 1.00 80.25 104 LYS A C 1
ATOM 800 O O . LYS A 1 104 ? 18.497 -12.770 -12.716 1.00 80.25 104 LYS A O 1
ATOM 805 N N . GLU A 1 105 ? 18.291 -12.630 -14.953 1.00 85.00 105 GLU A N 1
ATOM 806 C CA . GLU A 1 105 ? 19.431 -11.731 -15.193 1.00 85.00 105 GLU A CA 1
ATOM 807 C C . GLU A 1 105 ? 19.242 -10.352 -14.538 1.00 85.00 105 GLU A C 1
ATOM 809 O O . GLU A 1 105 ? 20.165 -9.841 -13.908 1.00 85.00 105 GLU A O 1
ATOM 814 N N . PHE A 1 106 ? 18.025 -9.794 -14.592 1.00 87.00 106 PHE A N 1
ATOM 815 C CA . PHE A 1 106 ? 17.676 -8.478 -14.027 1.00 87.00 106 PHE A CA 1
ATOM 816 C C . PHE A 1 106 ? 16.748 -8.565 -12.808 1.00 87.00 106 PHE A C 1
ATOM 818 O O . PHE A 1 106 ? 16.095 -7.593 -12.426 1.00 87.00 106 PHE A O 1
ATOM 825 N N . LYS A 1 107 ? 16.694 -9.730 -12.153 1.00 91.06 107 LYS A N 1
ATOM 826 C CA . LYS A 1 107 ? 15.809 -9.997 -11.009 1.00 91.06 107 LYS A CA 1
ATOM 827 C C . LYS A 1 107 ? 15.873 -8.920 -9.923 1.00 91.06 107 LYS A C 1
ATOM 829 O O . LYS A 1 107 ? 14.847 -8.532 -9.367 1.00 91.06 107 LYS A O 1
ATOM 834 N N . ASN A 1 108 ? 17.075 -8.446 -9.600 1.00 94.50 108 ASN A N 1
ATOM 835 C CA . ASN A 1 108 ? 17.270 -7.438 -8.556 1.00 94.50 108 ASN A CA 1
ATOM 836 C C . ASN A 1 108 ? 16.741 -6.059 -8.968 1.00 94.50 108 ASN A C 1
ATOM 838 O O . ASN A 1 108 ? 16.159 -5.369 -8.132 1.00 94.50 108 ASN A O 1
ATOM 842 N N . ASP A 1 109 ? 16.886 -5.683 -10.240 1.00 94.75 109 ASP A N 1
ATOM 843 C CA . ASP A 1 109 ? 16.359 -4.419 -10.755 1.00 94.75 109 ASP A CA 1
ATOM 844 C C . ASP A 1 109 ? 14.830 -4.422 -10.730 1.00 94.75 109 ASP A C 1
ATOM 846 O O . ASP A 1 109 ? 14.226 -3.501 -10.184 1.00 94.75 109 ASP A O 1
ATOM 850 N N . TYR A 1 110 ? 14.196 -5.498 -11.205 1.00 94.31 110 TYR A N 1
ATOM 851 C CA . TYR A 1 110 ? 12.740 -5.645 -11.139 1.00 94.31 110 TYR A CA 1
ATOM 852 C C . TYR A 1 110 ? 12.212 -5.620 -9.702 1.00 94.31 110 TYR A C 1
ATOM 854 O O . TYR A 1 110 ? 11.238 -4.928 -9.410 1.00 94.31 110 TYR A O 1
ATOM 862 N N . LYS A 1 111 ? 12.887 -6.302 -8.765 1.00 95.62 111 LYS A N 1
ATOM 863 C CA . LYS A 1 111 ? 12.532 -6.226 -7.338 1.00 95.62 111 LYS A CA 1
ATOM 864 C C . LYS A 1 111 ? 12.632 -4.807 -6.792 1.00 95.62 111 LYS A C 1
ATOM 866 O O . LYS A 1 111 ? 11.764 -4.392 -6.028 1.00 95.62 111 LYS A O 1
ATOM 871 N N . LYS A 1 112 ? 13.673 -4.064 -7.172 1.00 96.75 112 LYS A N 1
ATOM 872 C CA . LYS A 1 112 ? 13.854 -2.674 -6.747 1.00 96.75 112 LYS A CA 1
ATOM 873 C C . LYS A 1 112 ? 12.735 -1.779 -7.281 1.00 96.75 112 LYS A C 1
ATOM 875 O O . LYS A 1 112 ? 12.197 -0.985 -6.518 1.00 96.75 112 LYS A O 1
ATOM 880 N N . LEU A 1 113 ? 12.344 -1.948 -8.544 1.00 96.06 113 LEU A N 1
ATOM 881 C CA . LEU A 1 113 ? 11.232 -1.203 -9.146 1.00 96.06 113 LEU A CA 1
ATOM 882 C C . LEU A 1 113 ? 9.880 -1.569 -8.528 1.00 96.06 113 LEU A C 1
ATOM 884 O O . LEU A 1 113 ? 9.080 -0.684 -8.233 1.00 96.06 113 LEU A O 1
ATOM 888 N N . SER A 1 114 ? 9.649 -2.856 -8.258 1.00 96.12 114 SER A N 1
ATOM 889 C CA . SER A 1 114 ? 8.459 -3.313 -7.533 1.00 96.12 114 SER A CA 1
ATOM 890 C C . SER A 1 114 ? 8.375 -2.640 -6.161 1.00 96.12 114 SER A C 1
ATOM 892 O O . SER A 1 114 ? 7.333 -2.099 -5.795 1.00 96.12 114 SER A O 1
ATOM 894 N N . MET A 1 115 ? 9.489 -2.596 -5.421 1.00 96.06 115 MET A N 1
ATOM 895 C CA . MET A 1 115 ? 9.548 -1.906 -4.131 1.00 96.06 115 MET A CA 1
ATOM 896 C C . MET A 1 115 ? 9.327 -0.398 -4.249 1.00 96.06 115 MET A C 1
ATOM 898 O O . MET A 1 115 ? 8.639 0.160 -3.406 1.00 96.06 115 MET A O 1
ATOM 902 N N . GLN A 1 116 ? 9.840 0.247 -5.295 1.00 97.19 116 GLN A N 1
ATOM 903 C CA . GLN A 1 116 ? 9.618 1.671 -5.549 1.00 97.19 116 GLN A CA 1
ATOM 904 C C . GLN A 1 116 ? 8.131 1.994 -5.752 1.00 97.19 116 GLN A C 1
ATOM 906 O O . GLN A 1 116 ? 7.636 2.951 -5.164 1.00 97.19 116 GLN A O 1
ATOM 911 N N . CYS A 1 117 ? 7.402 1.164 -6.504 1.00 96.56 117 CYS A N 1
ATOM 912 C CA . CYS A 1 117 ? 5.951 1.312 -6.663 1.00 96.56 117 CYS A CA 1
ATOM 913 C C . CYS A 1 117 ? 5.212 1.100 -5.330 1.00 96.56 117 CYS A C 1
ATOM 915 O O . CYS A 1 117 ? 4.292 1.840 -4.998 1.00 96.56 117 CYS A O 1
ATOM 917 N N . LYS A 1 118 ? 5.645 0.123 -4.520 1.00 96.12 118 LYS A N 1
ATOM 918 C CA . LYS A 1 118 ? 5.075 -0.121 -3.183 1.00 96.12 118 LYS A CA 1
ATOM 919 C C . LYS A 1 118 ? 5.309 1.055 -2.234 1.00 96.12 118 LYS A C 1
ATOM 921 O O . LYS A 1 118 ? 4.388 1.459 -1.532 1.00 96.12 118 LYS A O 1
ATOM 926 N N . ASP A 1 119 ? 6.524 1.596 -2.215 1.00 96.94 119 ASP A N 1
ATOM 927 C CA . ASP A 1 119 ? 6.894 2.732 -1.369 1.00 96.94 119 ASP A CA 1
ATOM 928 C C . ASP A 1 119 ? 6.194 4.024 -1.826 1.00 96.94 119 ASP A C 1
ATOM 930 O O . ASP A 1 119 ? 5.821 4.833 -0.984 1.00 96.94 119 ASP A O 1
ATOM 934 N N . PHE A 1 120 ? 5.929 4.187 -3.127 1.00 96.31 120 PHE A N 1
ATOM 935 C CA . PHE A 1 120 ? 5.114 5.287 -3.649 1.00 96.31 120 PHE A CA 1
ATOM 936 C C . PHE A 1 120 ? 3.705 5.301 -3.040 1.00 96.31 120 PHE A C 1
ATOM 938 O O . PHE A 1 120 ? 3.278 6.323 -2.509 1.00 96.31 120 PHE A O 1
ATOM 945 N N . VAL A 1 121 ? 3.009 4.159 -3.037 1.00 95.12 121 VAL A N 1
ATOM 946 C CA . VAL A 1 121 ? 1.651 4.071 -2.471 1.00 95.12 121 VAL A CA 1
ATOM 947 C C . VAL A 1 121 ? 1.649 4.297 -0.954 1.00 95.12 121 VAL A C 1
ATOM 949 O O . VAL A 1 121 ? 0.732 4.917 -0.419 1.00 95.12 121 VAL A O 1
ATOM 952 N N . VAL A 1 122 ? 2.687 3.837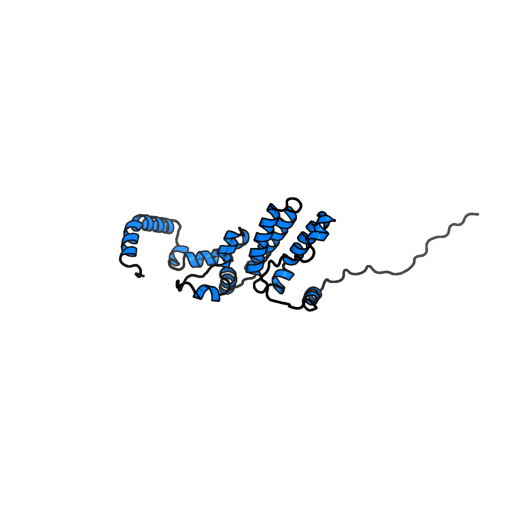 -0.246 1.00 95.44 122 VAL A N 1
ATOM 953 C CA . VAL A 1 122 ? 2.865 4.146 1.185 1.00 95.44 122 VAL A CA 1
ATOM 954 C C . VAL A 1 122 ? 3.057 5.649 1.392 1.00 95.44 122 VAL A C 1
ATOM 956 O O . VAL A 1 122 ? 2.401 6.223 2.252 1.00 95.44 122 VAL A O 1
ATOM 959 N N . GLY A 1 123 ? 3.870 6.297 0.554 1.00 95.44 123 GLY A N 1
ATOM 960 C CA . GLY A 1 123 ? 4.069 7.744 0.598 1.00 95.44 123 GLY A CA 1
ATOM 961 C C . GLY A 1 123 ? 2.785 8.541 0.351 1.00 95.44 123 GLY A C 1
ATOM 962 O O . GLY A 1 123 ? 2.606 9.595 0.949 1.00 95.44 123 GLY A O 1
ATOM 963 N N . LEU A 1 124 ? 1.853 8.032 -0.463 1.00 94.12 124 LEU A N 1
ATOM 964 C CA . LEU A 1 124 ? 0.530 8.650 -0.614 1.00 94.12 124 LEU A CA 1
ATOM 965 C C . LEU A 1 124 ? -0.300 8.560 0.678 1.00 94.12 124 LEU A C 1
ATOM 967 O O . LEU A 1 124 ? -0.943 9.539 1.046 1.00 94.12 124 LEU A O 1
ATOM 971 N N . LEU A 1 125 ? -0.245 7.435 1.401 1.00 93.06 125 LEU A N 1
ATOM 972 C CA . LEU A 1 125 ? -0.910 7.293 2.706 1.00 93.06 125 LEU A CA 1
ATOM 973 C C . LEU A 1 125 ? -0.307 8.182 3.804 1.00 93.06 125 LEU A C 1
ATOM 975 O O . LEU A 1 125 ? -1.034 8.585 4.717 1.00 93.06 125 LEU A O 1
ATOM 979 N N . ASP A 1 126 ? 0.998 8.456 3.741 1.00 94.25 126 ASP A N 1
ATOM 980 C CA . ASP A 1 126 ? 1.691 9.363 4.669 1.00 94.25 126 ASP A CA 1
ATOM 981 C C . ASP A 1 126 ? 1.220 10.819 4.510 1.00 94.25 126 ASP A C 1
ATOM 983 O O . ASP A 1 126 ? 1.283 11.605 5.457 1.00 94.25 126 ASP A O 1
ATOM 987 N N . LEU A 1 127 ? 0.741 11.191 3.319 1.00 93.88 127 LEU A N 1
ATOM 988 C CA . LEU A 1 127 ? 0.285 12.549 3.011 1.00 93.88 127 LEU A CA 1
ATOM 989 C C . LEU A 1 127 ? -1.162 12.821 3.448 1.00 93.88 127 LEU A C 1
ATOM 991 O O . LEU A 1 127 ? -1.541 13.991 3.544 1.00 93.88 127 LEU A O 1
ATOM 995 N N . CYS A 1 128 ? -1.954 11.781 3.728 1.00 94.19 128 CYS A N 1
ATOM 996 C CA . CYS A 1 128 ? -3.347 11.927 4.146 1.00 94.19 128 CYS A CA 1
ATOM 997 C C . CYS A 1 128 ? -3.461 12.625 5.511 1.00 94.19 128 CYS A C 1
ATOM 999 O O . CYS A 1 128 ? -2.808 12.239 6.484 1.00 94.19 128 CYS A O 1
ATOM 1001 N N . ARG A 1 129 ? -4.339 13.627 5.607 1.00 93.19 129 ARG A N 1
ATOM 1002 C CA . ARG A 1 129 ? -4.530 14.460 6.811 1.00 93.19 129 ARG A CA 1
ATOM 1003 C C . ARG A 1 129 ? -5.788 14.136 7.600 1.00 93.19 129 ARG A C 1
ATOM 1005 O O . ARG A 1 129 ? -5.880 14.496 8.772 1.00 93.19 129 ARG A O 1
ATOM 1012 N N . ASN A 1 130 ? -6.762 13.497 6.970 1.00 91.50 130 ASN A N 1
ATOM 1013 C CA . ASN A 1 130 ? -8.046 13.168 7.573 1.00 91.50 130 ASN A CA 1
ATOM 1014 C C . ASN A 1 130 ? -8.471 11.738 7.202 1.00 91.50 130 ASN A C 1
ATOM 1016 O O . ASN A 1 130 ? -7.877 11.082 6.346 1.00 91.50 130 ASN A O 1
ATOM 1020 N N . THR A 1 131 ? -9.492 11.240 7.897 1.00 88.44 131 THR A N 1
ATOM 1021 C CA . THR A 1 131 ? -10.016 9.886 7.697 1.00 88.44 131 THR A CA 1
ATOM 1022 C C . THR A 1 131 ? -10.661 9.710 6.323 1.00 88.44 131 THR A C 1
ATOM 1024 O O . THR A 1 131 ? -10.542 8.635 5.749 1.00 88.44 131 THR A O 1
ATOM 1027 N N . GLU A 1 132 ? -11.277 10.761 5.775 1.00 88.56 132 GLU A N 1
ATOM 1028 C CA . GLU A 1 132 ? -11.918 10.742 4.452 1.00 88.56 132 GLU A CA 1
ATOM 1029 C C . GLU A 1 132 ? -10.899 10.481 3.332 1.00 88.56 132 GLU A C 1
ATOM 1031 O O . GLU A 1 132 ? -11.122 9.634 2.472 1.00 88.56 132 GLU A O 1
ATOM 103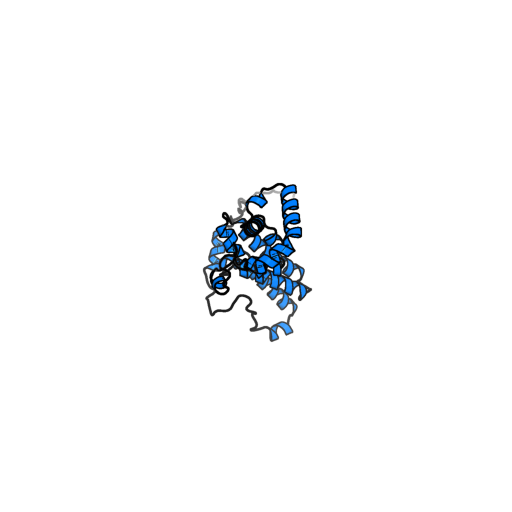6 N N . GLU A 1 133 ? -9.734 11.132 3.378 1.00 90.81 133 GLU A N 1
ATOM 1037 C CA . GLU A 1 133 ? -8.632 10.909 2.437 1.00 90.81 133 GLU A CA 1
ATOM 1038 C C . GLU A 1 133 ? -8.068 9.488 2.560 1.00 90.81 133 GLU A C 1
ATOM 1040 O O . GLU A 1 133 ? -7.832 8.822 1.552 1.00 90.81 133 GLU A O 1
ATOM 1045 N N . VAL A 1 134 ? -7.887 8.989 3.790 1.00 91.56 134 VAL A N 1
ATOM 1046 C CA . VAL A 1 134 ? -7.435 7.606 4.024 1.00 91.56 134 VAL A CA 1
ATOM 1047 C C . VAL A 1 134 ? -8.449 6.609 3.465 1.00 91.56 134 VAL A C 1
ATOM 1049 O O . VAL A 1 134 ? -8.070 5.639 2.807 1.00 91.56 134 VAL A O 1
ATOM 1052 N N . GLU A 1 135 ? -9.737 6.842 3.700 1.00 87.88 135 GLU A N 1
ATOM 1053 C CA . GLU A 1 135 ? -10.811 6.001 3.190 1.00 87.88 135 GLU A CA 1
ATOM 1054 C C . GLU A 1 135 ? -10.860 6.010 1.660 1.00 87.88 135 GLU A C 1
ATOM 1056 O O . GLU A 1 135 ? -10.936 4.941 1.052 1.00 87.88 135 GLU A O 1
ATOM 1061 N N . ALA A 1 136 ? -10.712 7.178 1.031 1.00 87.69 136 ALA A N 1
ATOM 1062 C CA . ALA A 1 136 ? -10.641 7.302 -0.420 1.00 87.69 136 ALA A CA 1
ATOM 1063 C C . ALA A 1 136 ? -9.475 6.483 -1.003 1.00 87.69 136 ALA A C 1
ATOM 1065 O O . ALA A 1 136 ? -9.656 5.759 -1.984 1.00 87.69 136 ALA A O 1
ATOM 1066 N N . ILE A 1 137 ? -8.293 6.514 -0.373 1.00 90.00 137 ILE A N 1
ATOM 1067 C CA . ILE A 1 137 ? -7.134 5.709 -0.797 1.00 90.00 137 ILE A CA 1
ATOM 1068 C C . ILE A 1 137 ? -7.387 4.201 -0.621 1.00 90.00 137 ILE A C 1
ATOM 1070 O O . ILE A 1 137 ? -6.952 3.413 -1.461 1.00 90.00 137 ILE A O 1
ATOM 1074 N N . LEU A 1 138 ? -8.098 3.776 0.430 1.00 87.81 138 LEU A N 1
ATOM 1075 C CA . LEU A 1 138 ? -8.330 2.357 0.745 1.00 87.81 138 LEU A CA 1
ATOM 1076 C C . LEU A 1 138 ? -9.499 1.715 -0.022 1.00 87.81 138 LEU A C 1
ATOM 1078 O O . LEU A 1 138 ? -9.428 0.521 -0.339 1.00 87.81 138 LEU A O 1
ATOM 1082 N N . ASN A 1 139 ? -10.563 2.472 -0.297 1.00 83.38 139 ASN A N 1
ATOM 1083 C CA . ASN A 1 139 ? -11.793 1.963 -0.909 1.00 83.38 139 ASN A CA 1
ATOM 1084 C C . ASN A 1 139 ? -11.809 2.085 -2.432 1.00 83.38 139 ASN A C 1
ATOM 1086 O O . ASN A 1 139 ? -12.347 1.203 -3.099 1.00 83.38 139 ASN A O 1
ATOM 1090 N N . GLY A 1 140 ? -11.180 3.121 -2.982 1.00 72.69 140 GLY A N 1
ATOM 1091 C CA . GLY A 1 140 ? -11.293 3.432 -4.402 1.00 72.69 140 GLY A CA 1
ATOM 1092 C C . GLY A 1 140 ? -12.629 3.999 -4.833 1.00 72.69 140 GLY A C 1
ATOM 1093 O O . GLY A 1 140 ? -13.407 4.434 -3.988 1.00 72.69 140 GLY A O 1
ATOM 1094 N N . ASP A 1 141 ? -12.814 4.095 -6.152 1.00 62.53 141 ASP A N 1
ATOM 1095 C CA . ASP A 1 141 ? -13.970 4.771 -6.733 1.00 62.53 141 ASP A CA 1
ATOM 1096 C C . ASP A 1 141 ? -15.286 4.138 -6.255 1.00 62.53 141 ASP A C 1
ATOM 1098 O O . ASP A 1 141 ? -15.449 2.913 -6.220 1.00 62.53 141 ASP A O 1
ATOM 1102 N N . VAL A 1 142 ? -16.205 5.006 -5.840 1.00 54.25 142 VAL A N 1
ATOM 1103 C CA . VAL A 1 142 ? -17.447 4.683 -5.122 1.00 54.25 142 VAL A CA 1
ATOM 1104 C C . VAL A 1 142 ? -18.463 3.996 -6.049 1.00 54.25 142 VAL A C 1
ATOM 1106 O O . VAL A 1 142 ? -19.347 3.271 -5.586 1.00 54.25 142 VAL A O 1
ATOM 1109 N N . GLU A 1 143 ? -18.298 4.143 -7.365 1.00 51.34 143 GLU A N 1
ATOM 1110 C CA . GLU A 1 143 ? -19.231 3.668 -8.393 1.00 51.34 143 GLU A CA 1
ATOM 1111 C C . GLU A 1 143 ? -19.317 2.129 -8.495 1.00 51.34 143 GLU A C 1
ATOM 1113 O O . GLU A 1 143 ? -20.378 1.580 -8.803 1.00 51.34 143 GLU A O 1
ATOM 1118 N N . MET A 1 144 ? -18.253 1.386 -8.156 1.00 47.59 144 MET A N 1
ATOM 1119 C CA . MET A 1 144 ? -18.262 -0.090 -8.222 1.00 47.59 144 MET A CA 1
ATOM 1120 C C . MET A 1 144 ? -19.099 -0.732 -7.094 1.00 47.59 144 MET A C 1
ATOM 1122 O O . MET A 1 144 ? -19.532 -1.887 -7.190 1.00 47.59 144 MET A O 1
ATOM 1126 N N . SER A 1 145 ? -19.353 0.023 -6.023 1.00 45.47 145 SER A N 1
ATOM 1127 C CA . SER A 1 145 ? -19.976 -0.445 -4.778 1.00 45.47 145 SER A CA 1
ATOM 1128 C C . SER A 1 145 ? -21.506 -0.426 -4.810 1.00 45.47 145 SER A C 1
ATOM 1130 O O . SER A 1 145 ? -22.151 -0.946 -3.900 1.00 45.47 145 SER A O 1
ATOM 1132 N N . HIS A 1 146 ? -22.108 0.102 -5.879 1.00 46.44 146 HIS A N 1
ATOM 1133 C CA . HIS A 1 146 ? -23.563 0.154 -6.048 1.00 46.44 146 HIS A CA 1
ATOM 1134 C C . HIS A 1 146 ? -24.202 -1.171 -6.511 1.00 46.44 146 HIS A C 1
ATOM 1136 O O . HIS A 1 146 ? -25.429 -1.271 -6.558 1.00 46.44 146 HIS A O 1
ATOM 1142 N N . SER A 1 147 ? -23.408 -2.205 -6.820 1.00 44.84 147 SER A N 1
ATOM 1143 C CA . SER A 1 147 ? -23.899 -3.472 -7.394 1.00 44.84 147 SER A CA 1
ATOM 1144 C C . SER A 1 147 ? -24.184 -4.592 -6.377 1.00 44.84 147 SER A C 1
ATOM 1146 O O . SER A 1 147 ? -24.896 -5.544 -6.698 1.00 44.84 147 SER A O 1
ATOM 1148 N N . SER A 1 148 ? -23.711 -4.483 -5.133 1.00 41.44 148 SER A N 1
ATOM 1149 C CA . SER A 1 148 ? -23.934 -5.484 -4.078 1.00 41.44 148 SER A CA 1
ATOM 1150 C C . SER A 1 148 ? -24.689 -4.866 -2.904 1.00 41.44 148 SER A C 1
ATOM 1152 O O . SER A 1 148 ? -24.179 -3.966 -2.248 1.00 41.44 148 SER A O 1
ATOM 1154 N N . GLY A 1 149 ? -25.902 -5.351 -2.626 1.00 42.72 149 GLY A N 1
ATOM 1155 C CA . GLY A 1 149 ? -26.857 -4.812 -1.646 1.00 42.72 149 GLY A CA 1
ATOM 1156 C C . GLY A 1 149 ? -26.457 -4.813 -0.157 1.00 42.72 149 GLY A C 1
ATOM 1157 O O . GLY A 1 149 ? -27.346 -4.827 0.690 1.00 42.72 149 GLY A O 1
ATOM 1158 N N . GLU A 1 150 ? -25.171 -4.761 0.193 1.00 45.34 150 GLU A N 1
ATOM 1159 C CA . GLU A 1 150 ? -24.673 -4.582 1.565 1.00 45.34 150 GLU A CA 1
ATOM 1160 C C . GLU A 1 150 ? -24.446 -3.094 1.863 1.00 45.34 150 GLU A C 1
ATOM 1162 O O . GLU A 1 150 ? -23.350 -2.545 1.766 1.00 45.34 150 GLU A O 1
ATOM 1167 N N . ARG A 1 151 ? -25.540 -2.422 2.219 1.00 44.28 151 ARG A N 1
ATOM 1168 C CA . ARG A 1 151 ? -25.679 -0.966 2.362 1.00 44.28 151 ARG A CA 1
ATOM 1169 C C . ARG A 1 151 ? -25.006 -0.376 3.618 1.00 44.28 151 ARG A C 1
ATOM 1171 O O . ARG A 1 151 ? -25.626 0.418 4.318 1.00 44.28 151 ARG A O 1
ATOM 1178 N N . GLY A 1 152 ? -23.771 -0.761 3.933 1.00 51.91 152 GLY A N 1
ATOM 1179 C CA . GLY A 1 152 ? -23.107 -0.209 5.121 1.00 51.91 152 GLY A CA 1
ATOM 1180 C C . GLY A 1 152 ? -21.668 -0.619 5.407 1.00 51.91 152 GLY A C 1
ATOM 1181 O O . GLY A 1 152 ? -21.172 -0.246 6.462 1.00 51.91 152 GLY A O 1
ATOM 1182 N N . ARG A 1 153 ? -20.981 -1.372 4.536 1.00 57.59 153 ARG A N 1
ATOM 1183 C CA . ARG A 1 153 ? -19.563 -1.696 4.758 1.00 57.59 153 ARG A CA 1
ATOM 1184 C C . ARG A 1 153 ? -18.663 -1.015 3.730 1.00 57.59 153 ARG A C 1
ATOM 1186 O O . ARG A 1 153 ? -18.920 -1.172 2.538 1.00 57.59 153 ARG A O 1
ATOM 1193 N N . PRO A 1 154 ? -17.591 -0.325 4.163 1.00 63.66 154 PRO A N 1
ATOM 1194 C CA . PRO A 1 154 ? -16.617 0.246 3.244 1.00 63.66 154 PRO A CA 1
ATOM 1195 C C . PRO A 1 154 ? -16.024 -0.868 2.378 1.00 63.66 154 PRO A C 1
ATOM 1197 O O . PRO A 1 154 ? -15.484 -1.868 2.869 1.00 63.66 154 PRO A O 1
ATOM 1200 N N . SER A 1 155 ? -16.167 -0.721 1.065 1.00 67.94 155 SER A N 1
ATOM 1201 C CA . SER A 1 155 ? -15.616 -1.630 0.070 1.00 67.94 155 SER A CA 1
ATOM 1202 C C . SER A 1 155 ? -14.114 -1.375 -0.042 1.00 67.94 155 SER A C 1
ATOM 1204 O O . SER A 1 155 ? -13.672 -0.703 -0.964 1.00 67.94 155 SER A O 1
ATOM 1206 N N . LEU A 1 156 ? -13.336 -1.907 0.907 1.00 80.12 156 LEU A N 1
ATOM 1207 C CA . LEU A 1 156 ? -11.869 -1.812 1.013 1.00 80.12 156 LEU A CA 1
ATOM 1208 C C . LEU A 1 156 ? -11.144 -2.508 -0.167 1.00 80.12 156 LEU A C 1
ATOM 1210 O O . LEU A 1 156 ? -10.372 -3.451 0.023 1.00 80.12 156 LEU A O 1
ATOM 1214 N N . SER A 1 157 ? -11.455 -2.126 -1.406 1.00 84.19 157 SER A N 1
ATOM 1215 C CA . SER A 1 157 ? -11.088 -2.832 -2.636 1.00 84.19 157 SER A CA 1
ATOM 1216 C C . SER A 1 157 ? -9.582 -2.747 -2.903 1.00 84.19 157 SER A C 1
ATOM 1218 O O . SER A 1 157 ? -8.925 -3.781 -3.065 1.00 84.19 157 SER A O 1
ATOM 1220 N N . ARG A 1 158 ? -9.007 -1.541 -2.815 1.00 88.06 158 ARG A N 1
ATOM 1221 C CA . ARG A 1 158 ? -7.567 -1.295 -2.965 1.00 88.06 158 ARG A CA 1
ATOM 1222 C C . ARG A 1 158 ? -6.774 -1.920 -1.821 1.00 88.06 158 ARG A C 1
ATOM 1224 O O . ARG A 1 158 ? -5.709 -2.484 -2.057 1.00 88.06 158 ARG A O 1
ATOM 1231 N N . LEU A 1 159 ? -7.312 -1.937 -0.598 1.00 89.75 159 LEU A N 1
ATOM 1232 C CA . LEU A 1 159 ? -6.692 -2.664 0.517 1.00 89.75 159 LEU A CA 1
ATOM 1233 C C . LEU A 1 159 ? -6.653 -4.180 0.275 1.00 89.75 159 LEU A C 1
ATOM 1235 O O . LEU A 1 159 ? -5.614 -4.805 0.487 1.00 89.75 159 LEU A O 1
ATOM 1239 N N . LYS A 1 160 ? -7.760 -4.788 -0.177 1.00 88.94 160 LYS A N 1
ATOM 1240 C CA . LYS A 1 160 ? -7.793 -6.220 -0.528 1.00 88.94 160 LYS A CA 1
ATOM 1241 C C . LYS A 1 160 ? -6.752 -6.539 -1.601 1.00 88.94 160 LYS A C 1
ATOM 1243 O O . LYS A 1 160 ? -6.058 -7.552 -1.501 1.00 88.94 160 LYS A O 1
ATOM 1248 N N . LEU A 1 161 ? -6.604 -5.658 -2.588 1.00 89.81 161 LEU A N 1
ATOM 1249 C CA . LEU A 1 161 ? -5.594 -5.792 -3.631 1.00 89.81 161 LEU A CA 1
ATOM 1250 C C . LEU A 1 161 ? -4.167 -5.655 -3.080 1.00 89.81 161 LEU A C 1
ATOM 1252 O O . LEU A 1 161 ? -3.313 -6.486 -3.376 1.00 89.81 161 LEU A O 1
ATOM 1256 N N . ALA A 1 162 ? -3.916 -4.673 -2.214 1.00 90.81 162 ALA A N 1
ATOM 1257 C CA . ALA A 1 162 ? -2.622 -4.484 -1.563 1.00 90.81 162 ALA A CA 1
ATOM 1258 C C . ALA A 1 162 ? -2.211 -5.696 -0.708 1.00 90.81 162 ALA A C 1
ATOM 1260 O O . ALA A 1 162 ? -1.034 -6.059 -0.676 1.00 90.81 162 ALA A O 1
ATOM 1261 N N . ILE A 1 163 ? -3.172 -6.364 -0.058 1.00 91.62 163 ILE A N 1
ATOM 1262 C CA . ILE A 1 163 ? -2.938 -7.635 0.643 1.00 91.62 163 ILE A CA 1
ATOM 1263 C C . ILE A 1 163 ? -2.575 -8.735 -0.362 1.00 91.62 163 ILE A C 1
ATOM 1265 O O . ILE A 1 163 ? -1.577 -9.427 -0.165 1.00 91.62 163 ILE A O 1
ATOM 1269 N N . LYS A 1 164 ? -3.334 -8.863 -1.460 1.00 91.00 164 LYS A N 1
ATOM 1270 C CA . LYS A 1 164 ? -3.073 -9.847 -2.526 1.00 91.00 164 LYS A CA 1
ATOM 1271 C C . LYS A 1 164 ? -1.682 -9.681 -3.151 1.00 91.00 164 LYS A C 1
ATOM 1273 O O . LYS A 1 164 ? -1.039 -10.677 -3.456 1.00 91.00 164 LYS A O 1
ATOM 1278 N N . TYR A 1 165 ? -1.210 -8.446 -3.309 1.00 91.44 165 TYR A N 1
ATOM 1279 C CA . TYR A 1 165 ? 0.111 -8.117 -3.865 1.00 91.44 165 TYR A CA 1
ATOM 1280 C C . TYR A 1 165 ? 1.229 -8.020 -2.810 1.00 91.44 165 TYR A C 1
ATOM 1282 O O . TYR A 1 165 ? 2.349 -7.576 -3.097 1.00 91.44 165 TYR A O 1
ATOM 1290 N N . GLU A 1 166 ? 0.941 -8.442 -1.576 1.00 92.38 166 GLU A N 1
ATOM 1291 C CA . GLU A 1 166 ? 1.874 -8.472 -0.449 1.00 92.38 166 GLU A CA 1
ATOM 1292 C C . GLU A 1 166 ? 2.574 -7.122 -0.192 1.00 92.38 166 GLU A C 1
ATOM 1294 O O . GLU A 1 166 ? 3.788 -7.044 0.046 1.00 92.38 166 GLU A O 1
ATOM 1299 N N . VAL A 1 167 ? 1.822 -6.020 -0.230 1.00 92.69 167 VAL A N 1
ATOM 1300 C CA . VAL A 1 167 ? 2.328 -4.673 0.081 1.00 92.69 167 VAL A CA 1
ATOM 1301 C C . VAL A 1 167 ? 2.325 -4.454 1.596 1.00 92.69 167 VAL A C 1
ATOM 1303 O O . VAL A 1 167 ? 1.527 -3.710 2.161 1.00 92.69 167 VAL A O 1
ATOM 1306 N N . LYS A 1 168 ? 3.240 -5.140 2.286 1.00 92.94 168 LYS A N 1
ATOM 1307 C CA . LYS A 1 168 ? 3.250 -5.242 3.759 1.00 92.94 168 LYS A CA 1
ATOM 1308 C C . LYS A 1 168 ? 3.306 -3.886 4.472 1.00 92.94 168 LYS A C 1
ATOM 1310 O O . LYS A 1 168 ? 2.601 -3.701 5.458 1.00 92.94 168 LYS A O 1
ATOM 1315 N N . LYS A 1 169 ? 4.105 -2.937 3.967 1.00 91.94 169 LYS A N 1
ATOM 1316 C CA . LYS A 1 169 ? 4.234 -1.589 4.553 1.00 91.94 169 LYS A CA 1
ATOM 1317 C C . LYS A 1 169 ? 2.935 -0.783 4.469 1.00 91.94 169 LYS A C 1
ATOM 1319 O O . LYS A 1 169 ? 2.602 -0.092 5.420 1.00 91.94 169 LYS A O 1
ATOM 1324 N N . PHE A 1 170 ? 2.197 -0.915 3.366 1.00 92.44 170 PHE A N 1
ATOM 1325 C CA . PHE A 1 170 ? 0.906 -0.251 3.174 1.00 92.44 170 PHE A CA 1
ATOM 1326 C C . PHE A 1 170 ? -0.124 -0.774 4.173 1.00 92.44 170 PHE A C 1
ATOM 1328 O O . PHE A 1 170 ? -0.768 -0.002 4.874 1.00 92.44 170 PHE A O 1
ATOM 1335 N N . VAL A 1 171 ? -0.219 -2.101 4.308 1.00 91.44 171 VAL A N 1
ATOM 1336 C CA . VAL A 1 171 ? -1.172 -2.720 5.237 1.00 91.44 171 VAL A CA 1
ATOM 1337 C C . VAL A 1 171 ? -0.810 -2.397 6.687 1.00 91.44 171 VAL A C 1
ATOM 1339 O O . VAL A 1 171 ? -1.694 -2.054 7.462 1.00 91.44 171 VAL A O 1
ATOM 1342 N N . ALA A 1 172 ? 0.472 -2.454 7.060 1.00 92.44 172 ALA A N 1
ATOM 1343 C CA . ALA A 1 172 ? 0.946 -2.162 8.417 1.00 92.44 172 ALA A CA 1
ATOM 1344 C C . ALA A 1 172 ? 0.964 -0.661 8.772 1.00 92.44 172 ALA A C 1
ATOM 1346 O O . ALA A 1 172 ? 1.332 -0.307 9.893 1.00 92.44 172 ALA A O 1
ATOM 1347 N N . HIS A 1 173 ? 0.588 0.217 7.840 1.00 93.81 173 HIS A N 1
ATOM 1348 C CA . HIS A 1 173 ? 0.638 1.658 8.034 1.00 93.81 173 HIS A CA 1
ATOM 1349 C C . HIS A 1 173 ? -0.297 2.112 9.175 1.00 93.81 173 HIS A C 1
ATOM 1351 O O . HIS A 1 173 ? -1.442 1.651 9.217 1.00 93.81 173 HIS A O 1
ATOM 1357 N N . PRO A 1 174 ? 0.115 3.032 10.075 1.00 91.75 174 PRO A N 1
ATOM 1358 C CA . PRO A 1 174 ? -0.719 3.478 11.193 1.00 91.75 174 PRO A CA 1
ATOM 1359 C C . PRO A 1 174 ? -2.096 3.995 10.763 1.00 91.75 174 PRO A C 1
ATOM 1361 O O . PRO A 1 174 ? -3.094 3.594 11.354 1.00 91.75 174 PRO A O 1
ATOM 1364 N N . ASN A 1 175 ? -2.174 4.805 9.700 1.00 90.56 175 ASN A N 1
ATOM 1365 C CA . ASN A 1 175 ? -3.453 5.336 9.208 1.00 90.56 175 ASN A CA 1
ATOM 1366 C C . ASN A 1 175 ? -4.360 4.224 8.659 1.00 90.56 175 ASN A C 1
ATOM 1368 O O . ASN A 1 175 ? -5.559 4.209 8.927 1.00 90.56 175 ASN A O 1
ATOM 1372 N N . CYS A 1 176 ? -3.773 3.242 7.965 1.00 90.56 176 CYS A N 1
ATOM 1373 C CA . CYS A 1 176 ? -4.494 2.071 7.473 1.00 90.56 176 CYS A CA 1
ATOM 1374 C C . CYS A 1 176 ? -5.040 1.254 8.654 1.00 90.56 176 CYS A C 1
ATOM 1376 O O . CYS A 1 176 ? -6.240 1.019 8.756 1.00 90.56 176 CYS A O 1
ATOM 1378 N N . GLN A 1 177 ? -4.182 0.901 9.612 1.00 92.75 177 GLN A N 1
ATOM 1379 C CA . GLN A 1 177 ? -4.563 0.129 10.796 1.00 92.75 177 GLN A CA 1
ATOM 1380 C C . GLN A 1 177 ? -5.633 0.829 11.643 1.00 92.75 177 GLN A C 1
ATOM 1382 O O . GLN A 1 177 ? -6.556 0.171 12.115 1.00 92.75 177 GLN A O 1
ATOM 1387 N N . GLN A 1 178 ? -5.556 2.152 11.809 1.00 90.06 178 GLN A N 1
ATOM 1388 C CA . GLN A 1 178 ? -6.588 2.927 12.504 1.00 90.06 178 GLN A CA 1
ATOM 1389 C C . GLN A 1 178 ? -7.948 2.814 11.807 1.00 90.06 178 GLN A C 1
ATOM 1391 O O . GLN A 1 178 ? -8.947 2.587 12.492 1.00 90.06 178 GLN A O 1
ATOM 1396 N N . GLN A 1 179 ? -7.986 2.893 10.472 1.00 88.94 179 GLN A N 1
ATOM 1397 C CA . GLN A 1 179 ? -9.220 2.716 9.707 1.00 88.94 179 GLN A CA 1
ATOM 1398 C C . GLN A 1 179 ? -9.780 1.296 9.856 1.00 88.94 179 GLN A C 1
ATOM 1400 O O . GLN A 1 179 ? -10.961 1.132 10.158 1.00 88.94 179 GLN A O 1
ATOM 1405 N N . LEU A 1 180 ? -8.937 0.262 9.734 1.00 88.44 180 LEU A N 1
ATOM 1406 C CA . LEU A 1 180 ? -9.368 -1.127 9.940 1.00 88.44 180 LEU A CA 1
ATOM 1407 C C . LEU A 1 180 ? -9.915 -1.346 11.354 1.00 88.44 180 LEU A C 1
ATOM 1409 O O . LEU A 1 180 ? -10.928 -2.019 11.526 1.00 88.44 180 LEU A O 1
ATOM 1413 N N . LEU A 1 181 ? -9.263 -0.776 12.369 1.00 86.12 181 LEU A N 1
ATOM 1414 C CA . LEU A 1 181 ? -9.723 -0.855 13.753 1.00 86.12 181 LEU A CA 1
ATOM 1415 C C . LEU A 1 181 ? -11.047 -0.120 13.956 1.00 86.12 181 LEU A C 1
ATOM 1417 O O . LEU A 1 181 ? -11.880 -0.598 14.722 1.00 86.12 181 LEU A O 1
ATOM 1421 N N . SER A 1 182 ? -11.249 1.018 13.291 1.00 84.69 182 SER A N 1
ATOM 1422 C CA . SER A 1 182 ? -12.522 1.741 13.321 1.00 84.69 182 SER A CA 1
ATOM 1423 C C . SER A 1 182 ? -13.659 0.856 12.803 1.00 84.69 182 SER A C 1
ATOM 1425 O O . SER A 1 182 ? -14.644 0.650 13.504 1.00 84.69 182 SER A O 1
ATOM 1427 N N . ILE A 1 183 ? -13.452 0.219 11.646 1.00 83.94 183 ILE A N 1
ATOM 1428 C CA . ILE A 1 183 ? -14.420 -0.696 11.020 1.00 83.94 183 ILE A CA 1
ATOM 1429 C C . ILE A 1 183 ? -14.646 -1.949 11.880 1.00 83.94 183 ILE A C 1
ATOM 1431 O O . ILE A 1 183 ? -15.765 -2.442 12.004 1.00 83.94 183 ILE A O 1
ATOM 1435 N N . TRP A 1 184 ? -13.593 -2.478 12.508 1.00 84.31 184 TRP A N 1
ATOM 1436 C CA . TRP A 1 184 ? -13.697 -3.666 13.358 1.00 84.31 184 TRP A CA 1
ATOM 1437 C C . TRP A 1 184 ? -14.499 -3.413 14.642 1.00 84.31 184 TRP A C 1
ATOM 1439 O O . TRP A 1 184 ? -15.242 -4.283 15.093 1.00 84.31 184 TRP A O 1
ATOM 1449 N N . TYR A 1 185 ? -14.344 -2.231 15.242 1.00 82.00 185 TYR A N 1
ATOM 1450 C CA . TYR A 1 185 ? -14.971 -1.869 16.516 1.00 82.00 185 TYR A CA 1
ATOM 1451 C C . TYR A 1 185 ? -16.197 -0.956 16.367 1.00 82.00 185 TYR A C 1
ATOM 1453 O O . TYR A 1 185 ? -16.674 -0.456 17.379 1.00 82.00 185 TYR A O 1
ATOM 1461 N N . GLU A 1 186 ? -16.744 -0.755 15.166 1.00 79.25 186 GLU A N 1
ATOM 1462 C CA . GLU A 1 186 ? -17.858 0.177 14.919 1.00 79.25 186 G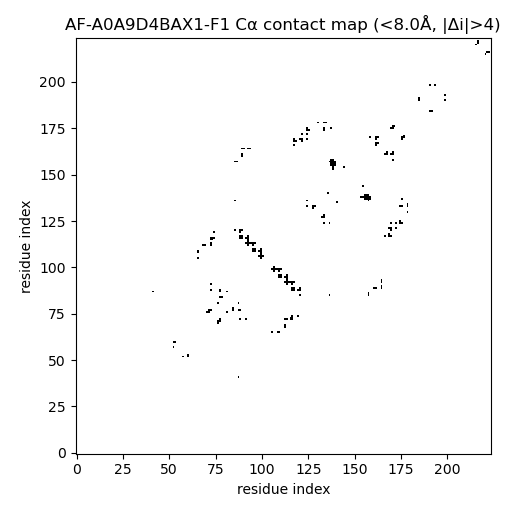LU A CA 1
ATOM 1463 C C . GLU A 1 186 ? -19.072 -0.093 15.832 1.00 79.25 186 GLU A C 1
ATOM 1465 O O . GLU A 1 186 ? -19.544 0.800 16.534 1.00 79.25 186 GLU A O 1
ATOM 1470 N N . ASN A 1 187 ? -19.494 -1.358 15.938 1.00 72.62 187 ASN A N 1
ATOM 1471 C CA . ASN A 1 187 ? -20.606 -1.783 16.804 1.00 72.62 187 ASN A CA 1
ATOM 1472 C C . ASN A 1 187 ? -20.204 -2.028 18.274 1.00 72.62 187 ASN A C 1
ATOM 1474 O O . ASN A 1 187 ? -21.054 -2.292 19.120 1.00 72.62 187 ASN A O 1
ATOM 1478 N N . LEU A 1 188 ? -18.907 -1.972 18.594 1.00 76.19 188 LEU A N 1
ATOM 1479 C CA . LEU A 1 188 ? -18.339 -2.283 19.913 1.00 76.19 188 LEU A CA 1
ATOM 1480 C C . LEU A 1 188 ? -17.325 -1.209 20.337 1.00 76.19 188 LEU A C 1
ATOM 1482 O O . LEU A 1 188 ? -16.278 -1.513 20.914 1.00 76.19 188 LEU A O 1
ATOM 1486 N N . SER A 1 189 ? -17.624 0.058 20.049 1.00 68.38 189 SER A N 1
ATOM 1487 C CA . SER A 1 189 ? -16.698 1.181 20.247 1.00 68.38 189 SER A CA 1
ATOM 1488 C C . SER A 1 189 ? -16.251 1.309 21.707 1.00 68.38 189 SER A C 1
ATOM 1490 O O . SER A 1 189 ? -15.069 1.521 21.986 1.00 68.38 189 SER A O 1
ATOM 1492 N N . GLY A 1 190 ? -17.162 1.037 22.646 1.00 71.56 190 GLY A N 1
ATOM 1493 C CA . GLY A 1 190 ? -16.873 0.982 24.078 1.00 71.56 190 GLY A CA 1
ATOM 1494 C C . GLY A 1 190 ? -15.870 -0.108 24.472 1.00 71.56 190 GLY A C 1
ATOM 1495 O O . GLY A 1 190 ? -15.126 0.085 25.426 1.00 71.56 190 GLY A O 1
ATOM 1496 N N . LEU A 1 191 ? -15.777 -1.220 23.730 1.00 74.88 191 LEU A N 1
ATOM 1497 C CA . LEU A 1 191 ? -14.861 -2.330 24.028 1.00 74.88 191 LEU A CA 1
ATOM 1498 C C . LEU A 1 191 ? -13.405 -2.004 23.663 1.00 74.88 191 LEU A C 1
ATOM 1500 O O . LEU A 1 191 ? -12.476 -2.557 24.257 1.00 74.88 191 LEU A O 1
ATOM 1504 N N . ARG A 1 192 ? -13.179 -1.079 22.721 1.00 75.06 192 ARG A N 1
ATOM 1505 C CA . ARG A 1 192 ? -11.831 -0.692 22.273 1.00 75.06 192 ARG A CA 1
ATOM 1506 C C . ARG A 1 192 ? -10.985 -0.148 23.429 1.00 75.06 192 ARG A C 1
ATOM 1508 O O . ARG A 1 192 ? -9.815 -0.526 23.549 1.00 75.06 192 ARG A O 1
ATOM 1515 N N . GLN A 1 193 ? -11.591 0.669 24.292 1.00 79.81 193 GLN A N 1
ATOM 1516 C CA . GLN A 1 193 ? -10.936 1.359 25.411 1.00 79.81 193 GLN A CA 1
ATOM 1517 C C . GLN A 1 193 ? -10.923 0.549 26.725 1.00 79.81 193 GLN A C 1
ATOM 1519 O O . GLN A 1 193 ? -10.326 0.981 27.707 1.00 79.81 193 GLN A O 1
ATOM 1524 N N . GLN A 1 194 ? -11.550 -0.633 26.749 1.00 81.50 194 GLN A N 1
ATOM 1525 C CA . GLN A 1 194 ? -11.632 -1.491 27.936 1.00 81.50 194 GLN A CA 1
ATOM 1526 C C . GLN A 1 194 ? -10.315 -2.206 28.254 1.00 81.50 194 GLN A C 1
ATOM 1528 O O . GLN A 1 194 ? -9.467 -2.437 27.382 1.00 81.50 194 GLN A O 1
ATOM 1533 N N . THR A 1 195 ? -10.172 -2.605 29.521 1.00 86.19 195 THR A N 1
ATOM 1534 C CA . THR A 1 195 ? -9.018 -3.373 30.000 1.00 86.19 195 THR A CA 1
ATOM 1535 C C . THR A 1 195 ? -8.948 -4.744 29.326 1.00 86.19 195 THR A C 1
ATOM 1537 O O . THR A 1 195 ? -9.955 -5.307 28.888 1.00 86.19 195 THR A O 1
ATOM 1540 N N . MET A 1 196 ? -7.743 -5.319 29.262 1.00 87.31 196 MET A N 1
ATOM 1541 C CA . MET A 1 196 ? -7.547 -6.640 28.652 1.00 87.31 196 MET A CA 1
ATOM 1542 C C . MET A 1 196 ? -8.401 -7.721 29.328 1.00 87.31 196 MET A C 1
ATOM 1544 O O . MET A 1 196 ? -8.938 -8.581 28.639 1.00 87.31 196 MET A O 1
ATOM 1548 N N . ALA A 1 197 ? -8.606 -7.635 30.647 1.00 90.31 197 ALA A N 1
ATOM 1549 C CA . ALA A 1 197 ? -9.456 -8.566 31.390 1.00 90.31 197 ALA A CA 1
ATOM 1550 C C . ALA A 1 197 ? -10.913 -8.556 30.897 1.00 90.31 197 ALA A C 1
ATOM 1552 O O . ALA A 1 197 ? -11.495 -9.615 30.677 1.00 90.31 197 ALA A O 1
ATOM 1553 N N . VAL A 1 198 ? -11.484 -7.370 30.655 1.00 87.06 198 VAL A N 1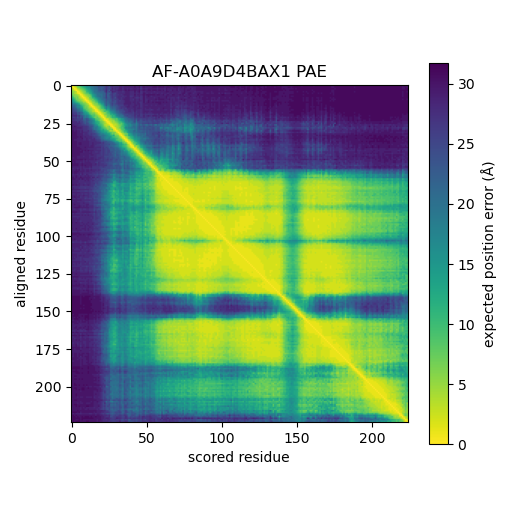
ATOM 1554 C CA . VAL A 1 198 ? -12.850 -7.235 30.126 1.00 87.06 198 VAL A CA 1
ATOM 1555 C C . VAL A 1 198 ? -12.935 -7.785 28.702 1.00 87.06 198 VAL A C 1
ATOM 1557 O O . VAL A 1 198 ? -13.883 -8.495 28.385 1.00 87.06 198 VAL A O 1
ATOM 1560 N N . LYS A 1 199 ? -11.921 -7.544 27.858 1.00 88.00 199 LYS A N 1
ATOM 1561 C CA . LYS A 1 199 ? -11.858 -8.123 26.503 1.00 88.00 199 LYS A CA 1
ATOM 1562 C C . LYS A 1 199 ? -11.854 -9.653 26.541 1.00 88.00 199 LYS A C 1
ATOM 1564 O O . LYS A 1 199 ? -12.632 -10.272 25.822 1.00 88.00 199 LYS A O 1
ATOM 1569 N N . PHE A 1 200 ? -11.040 -10.261 27.408 1.00 89.81 200 PHE A N 1
ATOM 1570 C CA . PHE A 1 200 ? -11.023 -11.716 27.591 1.00 89.81 200 PHE A CA 1
ATOM 1571 C C . PHE A 1 200 ? -12.364 -12.261 28.090 1.00 89.81 200 PHE A C 1
ATOM 1573 O O . PHE A 1 200 ? -12.834 -13.272 27.573 1.00 89.81 200 PHE A O 1
ATOM 1580 N N . LEU A 1 201 ? -13.001 -11.581 29.048 1.00 90.75 201 LEU A N 1
ATOM 1581 C CA . LEU A 1 201 ? -14.309 -11.980 29.569 1.00 90.75 201 LEU A CA 1
ATOM 1582 C C . LEU A 1 201 ? -15.372 -11.939 28.464 1.00 90.75 201 LEU A C 1
ATOM 1584 O O . LEU A 1 201 ? -16.103 -12.908 28.295 1.00 90.75 201 LEU A O 1
ATOM 1588 N N . VAL A 1 202 ? -15.407 -10.873 27.660 1.00 88.06 202 VAL A N 1
ATOM 1589 C CA . VAL A 1 202 ? -16.330 -10.758 26.519 1.00 88.06 202 VAL A CA 1
ATOM 1590 C C . VAL A 1 202 ? -16.102 -11.880 25.507 1.00 88.06 202 VAL A C 1
ATOM 1592 O O . VAL A 1 202 ? -17.065 -12.513 25.087 1.00 88.06 202 VAL A O 1
ATOM 1595 N N . VAL A 1 203 ? -14.848 -12.185 25.154 1.00 89.31 203 VAL A N 1
ATOM 1596 C CA . VAL A 1 203 ? -14.531 -13.293 24.233 1.00 89.31 203 VAL A CA 1
ATOM 1597 C C . VAL A 1 203 ? -15.011 -14.634 24.791 1.00 89.31 203 VAL A C 1
ATOM 1599 O O . VAL A 1 203 ? -15.605 -15.423 24.059 1.00 89.31 203 VAL A O 1
ATOM 1602 N N . LEU A 1 204 ? -14.808 -14.883 26.085 1.00 91.19 204 LEU A N 1
ATOM 1603 C CA . LEU A 1 204 ? -15.246 -16.115 26.740 1.00 91.19 204 LEU A CA 1
ATOM 1604 C C . LEU A 1 204 ? -16.777 -16.211 26.818 1.00 91.19 204 LEU A C 1
ATOM 1606 O O . LEU A 1 204 ? -17.342 -17.264 26.530 1.00 91.19 204 LEU A O 1
ATOM 1610 N N . ALA A 1 205 ? -17.455 -15.108 27.137 1.00 88.69 205 ALA A N 1
ATOM 1611 C CA . ALA A 1 205 ? -18.912 -15.033 27.152 1.00 88.69 205 ALA A CA 1
ATOM 1612 C C . ALA A 1 205 ? -19.507 -15.294 25.759 1.00 88.69 205 ALA A C 1
ATOM 1614 O O . ALA A 1 205 ? -20.449 -16.075 25.636 1.00 88.69 205 ALA A O 1
ATOM 1615 N N . VAL A 1 206 ? -18.926 -14.710 24.703 1.00 89.38 206 VAL A N 1
ATOM 1616 C CA . VAL A 1 206 ? -19.330 -14.977 23.314 1.00 89.38 206 VAL A CA 1
ATOM 1617 C C . VAL A 1 206 ? -19.078 -16.440 22.952 1.00 89.38 206 VAL A C 1
ATOM 1619 O O . VAL A 1 206 ? -19.966 -17.072 22.391 1.00 89.38 206 VAL A O 1
ATOM 1622 N N . ALA A 1 207 ? -17.927 -17.013 23.318 1.00 90.44 207 ALA A N 1
ATOM 1623 C CA . ALA A 1 207 ? -17.609 -18.412 23.027 1.00 90.44 207 ALA A CA 1
ATOM 1624 C C . ALA A 1 207 ? -18.612 -19.398 23.656 1.00 90.44 207 ALA A C 1
ATOM 1626 O O . ALA A 1 207 ? -19.026 -20.349 22.998 1.00 90.44 207 ALA A O 1
ATOM 1627 N N . VAL A 1 208 ? -19.044 -19.151 24.899 1.00 92.62 208 VAL A N 1
ATOM 1628 C CA . VAL A 1 208 ? -20.073 -19.960 25.581 1.00 92.62 208 VAL A CA 1
ATOM 1629 C C . VAL A 1 208 ? -21.475 -19.689 25.017 1.00 92.62 208 VAL A C 1
ATOM 1631 O O . VAL A 1 208 ? -22.291 -20.604 24.938 1.00 92.62 208 VAL A O 1
ATOM 1634 N N . GLY A 1 209 ? -21.758 -18.449 24.605 1.00 86.31 209 GLY A N 1
ATOM 1635 C CA . GLY A 1 209 ? -23.045 -18.019 24.050 1.00 86.31 209 GLY A CA 1
ATOM 1636 C C . GLY A 1 209 ? -23.259 -18.334 22.563 1.00 86.31 209 GLY A C 1
ATOM 1637 O O . GLY A 1 209 ? -24.393 -18.260 22.093 1.00 86.31 209 GLY A O 1
ATOM 1638 N N . LEU A 1 210 ? -22.217 -18.724 21.821 1.00 88.50 210 LEU A N 1
ATOM 1639 C CA . L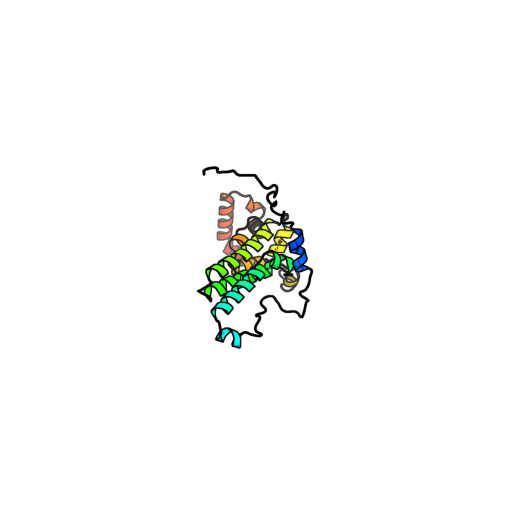EU A 1 210 ? -22.278 -19.101 20.400 1.00 88.50 210 LEU A CA 1
ATOM 1640 C C . LEU A 1 210 ? -23.428 -20.056 20.020 1.00 88.50 210 LEU A C 1
ATOM 1642 O O . LEU A 1 210 ? -24.116 -19.750 19.046 1.00 88.50 210 LEU A O 1
ATOM 1646 N N . PRO A 1 211 ? -23.690 -21.174 20.734 1.00 88.12 211 PRO A N 1
ATOM 1647 C CA . PRO A 1 211 ? -24.796 -22.072 20.392 1.00 88.12 211 PRO A CA 1
ATOM 1648 C C . PRO A 1 211 ? -26.177 -21.422 20.544 1.00 88.12 211 PRO A C 1
ATOM 1650 O O . PRO A 1 211 ? -27.119 -21.827 19.875 1.00 88.12 211 PRO A O 1
ATOM 1653 N N . PHE A 1 212 ? -26.315 -20.414 21.406 1.00 87.00 212 PHE A N 1
ATOM 1654 C CA . PHE A 1 212 ? -27.558 -19.658 21.546 1.00 87.00 212 PHE A CA 1
ATOM 1655 C C . PHE A 1 212 ? -27.674 -18.584 20.456 1.00 87.00 212 PHE A C 1
ATOM 1657 O O . PHE A 1 212 ? -28.718 -18.454 19.820 1.00 87.00 212 PHE A O 1
ATOM 1664 N N . LEU A 1 213 ? -26.580 -17.866 20.182 1.00 85.06 213 LEU A N 1
ATOM 1665 C CA . LEU A 1 213 ? -26.510 -16.856 19.122 1.00 85.06 213 LEU A CA 1
ATOM 1666 C C . LEU A 1 213 ? -26.790 -17.449 17.735 1.00 85.06 213 LEU A C 1
ATOM 1668 O O . LEU A 1 213 ? -27.465 -16.810 16.932 1.00 85.06 213 LEU A O 1
ATOM 1672 N N . SER A 1 214 ? -26.327 -18.672 17.457 1.00 85.00 214 SER A N 1
ATOM 1673 C CA . SER A 1 214 ? -26.592 -19.347 16.181 1.00 85.00 214 SER A CA 1
ATOM 1674 C C . SER A 1 214 ? -28.078 -19.666 15.983 1.00 85.00 214 SER A C 1
ATOM 1676 O O . SER A 1 214 ? -28.606 -19.457 14.892 1.00 85.00 214 SER A O 1
ATOM 1678 N N . VAL A 1 215 ? -28.776 -20.105 17.037 1.00 86.62 215 VAL A N 1
ATOM 1679 C CA . VAL A 1 215 ? -30.224 -20.371 17.009 1.00 86.62 215 VAL A CA 1
ATOM 1680 C C . VAL A 1 215 ? -31.016 -19.071 16.851 1.00 86.62 215 VAL A C 1
ATOM 1682 O O . VAL A 1 215 ? -31.936 -19.011 16.039 1.00 86.62 215 VAL A O 1
ATOM 1685 N N . VAL A 1 216 ? -30.632 -18.005 17.562 1.00 85.12 216 VAL A N 1
ATOM 1686 C CA . VAL A 1 216 ? -31.263 -16.680 17.432 1.00 85.12 216 VAL A CA 1
ATOM 1687 C C . VAL A 1 216 ? -31.080 -16.109 16.024 1.00 85.12 216 VAL A C 1
ATOM 1689 O O . VAL A 1 216 ? -32.052 -15.638 15.438 1.00 85.12 216 VAL A O 1
ATOM 1692 N N . TYR A 1 217 ? -29.875 -16.201 15.450 1.00 85.12 217 TYR A N 1
ATOM 1693 C CA . TYR A 1 217 ? -29.606 -15.730 14.088 1.00 85.12 217 TYR A CA 1
ATOM 1694 C C . TYR A 1 217 ? -30.414 -16.501 13.036 1.00 85.12 217 TYR A C 1
ATOM 1696 O O . TYR A 1 217 ? -30.873 -15.918 12.056 1.00 85.12 217 TYR A O 1
ATOM 1704 N N . TRP A 1 218 ? -30.640 -17.800 13.253 1.00 86.00 218 TRP A N 1
ATOM 1705 C CA . TRP A 1 218 ? -31.473 -18.612 12.366 1.00 86.00 218 TRP A CA 1
ATOM 1706 C C . TRP A 1 218 ? -32.963 -18.235 12.450 1.00 86.00 218 TRP A C 1
ATOM 1708 O O . TRP A 1 218 ? -33.641 -18.186 11.426 1.00 86.00 218 TRP A O 1
ATOM 1718 N N . ILE A 1 219 ? -33.476 -17.934 13.648 1.00 84.12 219 ILE A N 1
ATOM 1719 C CA . ILE A 1 219 ? -34.896 -17.601 13.868 1.00 84.12 219 ILE A CA 1
ATOM 1720 C C . ILE A 1 219 ? -35.217 -16.152 13.463 1.00 84.12 219 ILE A C 1
ATOM 1722 O O . ILE A 1 219 ? -36.302 -15.883 12.949 1.00 84.12 219 ILE A O 1
ATOM 1726 N N . ALA A 1 220 ? -34.293 -15.215 13.683 1.00 78.56 220 ALA A N 1
ATOM 1727 C CA . ALA A 1 220 ? -34.491 -13.791 13.429 1.00 78.56 220 ALA A CA 1
ATOM 1728 C C . ALA A 1 220 ? -33.245 -13.159 12.774 1.00 78.56 220 ALA A C 1
ATOM 1730 O O . ALA A 1 220 ? -32.491 -12.445 13.440 1.00 78.56 220 ALA A O 1
ATOM 1731 N N . PRO A 1 221 ? -33.041 -13.344 11.454 1.00 66.94 221 PRO A N 1
ATOM 1732 C CA . PRO A 1 221 ? -31.867 -12.822 10.744 1.00 66.94 221 PRO A CA 1
ATOM 1733 C C . PRO A 1 221 ? -31.800 -11.282 10.676 1.00 66.94 221 PRO A C 1
ATOM 1735 O O . PRO A 1 221 ? -30.777 -10.733 10.276 1.00 66.94 221 PRO A O 1
ATOM 1738 N N . CYS A 1 222 ? -32.866 -10.573 11.070 1.00 55.47 222 CYS A N 1
ATOM 1739 C CA . CYS A 1 222 ? -32.940 -9.107 11.087 1.00 55.47 222 CYS A CA 1
ATOM 1740 C C . CYS A 1 222 ? -33.119 -8.505 12.493 1.00 55.47 222 CYS A C 1
ATOM 1742 O O . CYS A 1 222 ? -33.570 -7.364 12.610 1.00 55.47 222 CYS A O 1
ATOM 1744 N N . SER A 1 223 ? -32.801 -9.242 13.564 1.00 54.34 223 SER A N 1
ATOM 1745 C CA . SER A 1 223 ? -32.726 -8.629 14.897 1.00 54.34 223 SER A CA 1
ATOM 1746 C C . SER A 1 223 ? -31.535 -7.669 14.970 1.00 54.34 223 SER A C 1
ATOM 1748 O O . SER A 1 223 ? -30.453 -8.003 14.487 1.00 54.34 223 SER A O 1
ATOM 1750 N N . LYS A 1 224 ? -31.754 -6.482 15.555 1.00 47.84 224 LYS A N 1
ATOM 1751 C CA . LYS A 1 224 ? -30.688 -5.531 15.912 1.00 47.84 224 LYS A CA 1
ATOM 1752 C C . LYS A 1 224 ? -29.721 -6.141 16.923 1.00 47.84 224 LYS A C 1
ATOM 1754 O O . LYS A 1 224 ? -30.199 -6.944 17.759 1.00 47.84 224 LYS A O 1
#

Foldseek 3Di:
DDDDDDDDDDDDDDDDDPDDPDPVVVVVVVVDDDDDDDDDDDPPDDPPPPPVVCVPDVPVVVVVVLVVLVVCLDLVCLVPVDPDSLVSLLVSLLVLCVVLVVDVVCNVSSPVSSVSSLVSLLVLCVPDDDLVSVLCSQQDDPVVVPPDPPPDARNRPSVVSCVVSVSPSNCPPPSNVVNVVCRVCVVPVVVVPDDPVVVVVVVVVCVVCVVVVVVVCVVCVPDD

Radius of gyration: 28.84 Å; Cα contacts (8 Å, |Δi|>4): 130; chains: 1; bounding box: 111×59×67 Å

Mean predicted aligned error: 14.89 Å

pLDDT: mean 73.42, std 22.41, range [29.55, 97.19]

Sequence (224 aa):
MSRGQPYAPRPGSSPARPGRRTESQDYLLLGSGLCEENLLPPYAYYPVECSEKQKHDSFSHSRSRINAYKGLASPAYLSLSSEDPVMTALELSNELAVLANIEKEFKNDYKKLSMQCKDFVVGLLDLCRNTEEVEAILNGDVEMSHSSGERGRPSLSRLKLAIKYEVKKFVAHPNCQQQLLSIWYENLSGLRQQTMAVKFLVVLAVAVGLPFLSVVYWIAPCSK

Solvent-accessible surface area (backbone atoms only — not comparable to full-atom values): 13838 Å² total; per-residue (Å²): 142,84,82,88,84,82,92,80,88,83,84,86,79,80,82,81,74,84,78,80,85,61,81,70,61,70,60,55,68,75,74,62,86,79,81,89,78,81,98,74,74,99,73,75,74,84,77,90,66,59,76,70,49,52,76,77,40,58,65,60,51,56,54,51,52,56,52,51,50,54,53,61,45,29,66,69,44,31,66,74,75,38,93,51,41,59,61,52,29,54,53,50,21,40,52,27,47,53,46,26,70,73,39,74,92,53,21,68,58,29,44,52,45,16,48,46,20,46,51,47,50,36,53,56,62,70,68,47,87,49,69,68,54,49,47,48,68,30,29,47,76,71,76,75,61,78,79,55,94,64,91,82,66,85,60,46,50,47,46,54,48,36,58,76,60,65,37,60,68,49,62,70,26,68,71,49,45,50,50,54,50,48,68,73,29,61,95,42,58,74,61,74,80,50,54,70,67,58,52,52,49,52,53,50,51,49,66,72,39,43,75,57,52,54,53,47,45,72,76,43,80,80,66,130

Secondary structure (DSSP, 8-state):
--------PPP--PPPPPP---TTTTTTTTSSS--------S-----SSHHHHHTT-HHHHHHHHHHHHHHHT-HHHHHHH-SSHHHHHHHHHHHHHHHHHH-STTHHHHHHHHHHHHHHHHHHHHH--SHHHHHHHHH--GGGGGGS--TTS---HHHHHHHHTT-HHHHT-HHHHHHHHHHHTGGGHHHHTS-HHHHHHHHHHHHHHHHHHHHHHHH-TT--

Nearest PDB structures (foldseek):
  7dxf-assembly1_A  TM=9.069E-01  e=3.753E-19  Homo sapiens
  7dxg-assembly1_A  TM=8.732E-01  e=8.031E-19  Homo sapiens
  6uz8-assembly1_A  TM=8.808E-01  e=9.350E-19  Homo sapiens
  6uza-assembly1_A  TM=8.711E-01  e=2.105E-18  Homo sapiens
  7dxd-assembly1_A  TM=8.892E-01  e=1.157E-16  Homo sapiens